Protein AF-0000000081844682 (afdb_homodimer)

Radius of gyration: 20.42 Å; Cα contacts (8 Å, |Δi|>4): 315; chains: 2; bounding box: 58×52×52 Å

Structure (mmCIF, N/CA/C/O backbone):
data_AF-0000000081844682-model_v1
#
loop_
_entity.id
_entity.type
_entity.pdbx_description
1 polymer 'Cornifelin homolog B'
#
loop_
_atom_site.group_PDB
_atom_site.id
_atom_site.type_symbol
_atom_site.label_atom_id
_atom_site.label_alt_id
_atom_site.label_comp_id
_atom_site.label_asym_id
_atom_site.label_entity_id
_atom_site.label_seq_id
_atom_site.pdbx_PDB_ins_code
_atom_site.Cartn_x
_atom_site.Cartn_y
_atom_site.Cartn_z
_atom_site.occupancy
_atom_site.B_iso_or_equiv
_atom_site.auth_seq_id
_atom_site.auth_comp_id
_atom_site.auth_asym_id
_atom_site.auth_atom_id
_atom_site.pdbx_PDB_model_num
ATOM 1 N N . VAL A 1 1 ? -10.484 9.32 28.016 1 22.69 1 VAL A N 1
ATOM 2 C CA . VAL A 1 1 ? -9.797 8.828 26.828 1 22.69 1 VAL A CA 1
ATOM 3 C C . VAL A 1 1 ? -10.172 9.68 25.609 1 22.69 1 VAL A C 1
ATOM 5 O O . VAL A 1 1 ? -11.336 9.703 25.203 1 22.69 1 VAL A O 1
ATOM 8 N N . LYS A 1 2 ? -9.57 10.797 25.375 1 28.17 2 LYS A N 1
ATOM 9 C CA . LYS A 1 2 ? -9.867 11.961 24.547 1 28.17 2 LYS A CA 1
ATOM 10 C C . LYS A 1 2 ? -10.023 11.57 23.078 1 28.17 2 LYS A C 1
ATOM 12 O O . LYS A 1 2 ? -9.242 10.773 22.562 1 28.17 2 LYS A O 1
ATOM 17 N N . ARG A 1 3 ? -11.242 11.312 22.578 1 27.89 3 ARG A N 1
ATOM 18 C CA . ARG A 1 3 ? -11.781 11 21.266 1 27.89 3 ARG A CA 1
ATOM 19 C C . ARG A 1 3 ? -11.055 11.789 20.172 1 27.89 3 ARG A C 1
ATOM 21 O O . ARG A 1 3 ? -11.102 13.016 20.156 1 27.89 3 ARG A O 1
ATOM 28 N N . VAL A 1 4 ? -9.797 11.461 19.875 1 29.88 4 VAL A N 1
ATOM 29 C CA . VAL A 1 4 ? -9.117 12.234 18.844 1 29.88 4 VAL A CA 1
ATOM 30 C C . VAL A 1 4 ? -9.984 12.297 17.578 1 29.88 4 VAL A C 1
ATOM 32 O O . VAL A 1 4 ? -10.359 11.258 17.031 1 29.88 4 VAL A O 1
ATOM 35 N N . PRO A 1 5 ? -10.984 13.203 17.359 1 30.5 5 PRO A N 1
ATOM 36 C CA . PRO A 1 5 ? -11.867 13.43 16.219 1 30.5 5 PRO A CA 1
ATOM 37 C C . PRO A 1 5 ? -11.242 13.008 14.891 1 30.5 5 PRO A C 1
ATOM 39 O O . PRO A 1 5 ? -10.023 13.117 14.719 1 30.5 5 PRO A O 1
ATOM 42 N N . SER A 1 6 ? -11.539 11.953 14.18 1 34.62 6 SER A N 1
ATOM 43 C CA . SER A 1 6 ? -11.328 11.75 12.75 1 34.62 6 SER A CA 1
ATOM 44 C C . SER A 1 6 ? -11.258 13.086 12.016 1 34.62 6 SER A C 1
ATOM 46 O O . SER A 1 6 ? -11.055 13.125 10.797 1 34.62 6 SER A O 1
ATOM 48 N N . ALA A 1 7 ? -11.789 14.203 12.5 1 33.16 7 ALA A N 1
ATOM 49 C CA . ALA A 1 7 ? -11.922 15.625 12.18 1 33.16 7 ALA A CA 1
ATOM 50 C C . ALA A 1 7 ? -10.609 16.203 11.656 1 33.16 7 ALA A C 1
ATOM 52 O O . ALA A 1 7 ? -10.609 17 10.727 1 33.16 7 ALA A O 1
ATOM 53 N N . MET A 1 8 ? -9.523 16.188 12.453 1 32.69 8 MET A N 1
ATOM 54 C CA . MET A 1 8 ? -8.383 17.094 12.312 1 32.69 8 MET A CA 1
ATOM 55 C C . MET A 1 8 ? -7.52 16.703 11.125 1 32.69 8 MET A C 1
ATOM 57 O O . MET A 1 8 ? -6.344 17.062 11.055 1 32.69 8 MET A O 1
ATOM 61 N N . MET A 1 9 ? -7.594 15.375 10.656 1 38.69 9 MET A N 1
ATOM 62 C CA . MET A 1 9 ? -6.949 15.539 9.359 1 38.69 9 MET A CA 1
ATOM 63 C C . MET A 1 9 ? -7.496 16.75 8.625 1 38.69 9 MET A C 1
ATOM 65 O O . MET A 1 9 ? -8.625 16.734 8.141 1 38.69 9 MET A O 1
ATOM 69 N N . ALA A 1 10 ? -7.664 17.891 9.219 1 38.22 10 ALA A N 1
ATOM 70 C CA . ALA A 1 10 ? -7.863 19.219 8.625 1 38.22 10 ALA A CA 1
ATOM 71 C C . ALA A 1 10 ? -7.699 19.172 7.109 1 38.22 10 ALA A C 1
ATOM 73 O O . ALA A 1 10 ? -6.773 18.531 6.598 1 38.22 10 ALA A O 1
ATOM 74 N N . GLU A 1 11 ? -8.883 19.031 6.387 1 49.22 11 GLU A N 1
ATOM 75 C CA . GLU A 1 11 ? -9.016 19.031 4.934 1 49.22 11 GLU A CA 1
ATOM 76 C C . GLU A 1 11 ? -7.895 19.828 4.266 1 49.22 11 GLU A C 1
ATOM 78 O O . GLU A 1 11 ? -8.031 21.031 4.047 1 49.22 11 GLU A O 1
ATOM 83 N N . ARG A 1 12 ? -6.715 19.672 4.848 1 54.28 12 ARG A N 1
ATOM 84 C CA . ARG A 1 12 ? -5.684 20.359 4.07 1 54.28 12 ARG A CA 1
ATOM 85 C C . ARG A 1 12 ? -5.914 20.172 2.576 1 54.28 12 ARG A C 1
ATOM 87 O O . ARG A 1 12 ? -6.305 19.094 2.131 1 54.28 12 ARG A O 1
ATOM 94 N N . PRO A 1 13 ? -6.191 21.312 2.078 1 75.31 13 PRO A N 1
ATOM 95 C CA . PRO A 1 13 ? -6.312 21.219 0.623 1 75.31 13 PRO A CA 1
ATOM 96 C C . PRO A 1 13 ? -5.301 20.266 0.005 1 75.31 13 PRO A C 1
ATOM 98 O O . PRO A 1 13 ? -4.156 20.188 0.467 1 75.31 13 PRO A O 1
ATOM 101 N N . LEU A 1 14 ? -5.875 19.328 -0.625 1 86.44 14 LEU A N 1
ATOM 102 C CA . LEU A 1 14 ? -5.02 18.391 -1.355 1 86.44 14 LEU A CA 1
ATOM 103 C C . LEU A 1 14 ? -3.998 19.141 -2.201 1 86.44 14 LEU A C 1
ATOM 105 O O . LEU A 1 14 ? -4.312 20.188 -2.773 1 86.44 14 LEU A O 1
ATOM 109 N N . THR A 1 15 ? -2.773 18.828 -2.096 1 90.81 15 THR A N 1
ATOM 110 C CA . THR A 1 15 ? -1.683 19.406 -2.875 1 90.81 15 THR A CA 1
ATOM 111 C C . THR A 1 15 ? -1.249 18.453 -3.984 1 90.81 15 THR A C 1
ATOM 113 O O . THR A 1 15 ? -1.742 17.328 -4.074 1 90.81 15 THR A O 1
ATOM 116 N N . ASP A 1 16 ? -0.481 19 -4.906 1 93.94 16 ASP A N 1
ATOM 117 C CA . ASP A 1 16 ? 0.109 18.172 -5.953 1 93.94 16 ASP A CA 1
ATOM 118 C C . ASP A 1 16 ? 1.517 17.719 -5.566 1 93.94 16 ASP A C 1
ATOM 120 O O . ASP A 1 16 ? 2.104 18.234 -4.617 1 93.94 16 ASP A O 1
ATOM 124 N N . TRP A 1 17 ? 1.941 16.672 -6.234 1 94.56 17 TRP A N 1
ATOM 125 C CA . TRP A 1 17 ? 3.352 16.312 -6.117 1 94.56 17 TRP A CA 1
ATOM 126 C C . TRP A 1 17 ? 4.242 17.516 -6.441 1 94.56 17 TRP A C 1
ATOM 128 O O . TRP A 1 17 ? 3.912 18.312 -7.312 1 94.56 17 TRP A O 1
ATOM 138 N N . ASP A 1 18 ? 5.344 17.703 -5.719 1 91.69 18 ASP A N 1
ATOM 139 C CA . ASP A 1 18 ? 6.281 18.781 -5.992 1 91.69 18 ASP A CA 1
ATOM 140 C C . ASP A 1 18 ? 6.789 18.719 -7.43 1 91.69 18 ASP A C 1
ATOM 142 O O . ASP A 1 18 ? 6.98 19.766 -8.07 1 91.69 18 ASP A O 1
ATOM 146 N N . SER A 1 19 ? 7.062 17.547 -7.918 1 92.38 19 SER A N 1
ATOM 147 C CA . SER A 1 19 ? 7.496 17.312 -9.289 1 92.38 19 SER A CA 1
ATOM 148 C C . SER A 1 19 ? 6.691 16.188 -9.945 1 92.38 19 SER A C 1
ATOM 150 O O . SER A 1 19 ? 6.164 15.312 -9.258 1 92.38 19 SER A O 1
ATOM 152 N N . GLY A 1 20 ? 6.629 16.281 -11.25 1 91.81 20 GLY A N 1
ATOM 153 C CA . GLY A 1 20 ? 5.914 15.242 -11.969 1 91.81 20 GLY A CA 1
ATOM 154 C C . GLY A 1 20 ? 6.66 13.93 -12.023 1 91.81 20 GLY A C 1
ATOM 155 O O . GLY A 1 20 ? 7.82 13.852 -11.617 1 91.81 20 GLY A O 1
ATOM 156 N N . LEU A 1 21 ? 5.973 12.883 -12.461 1 90.31 21 LEU A N 1
ATOM 157 C CA . LEU A 1 21 ? 6.543 11.547 -12.562 1 90.31 21 LEU A CA 1
ATOM 158 C C . LEU A 1 21 ? 7.715 11.531 -13.539 1 90.31 21 LEU A C 1
ATOM 160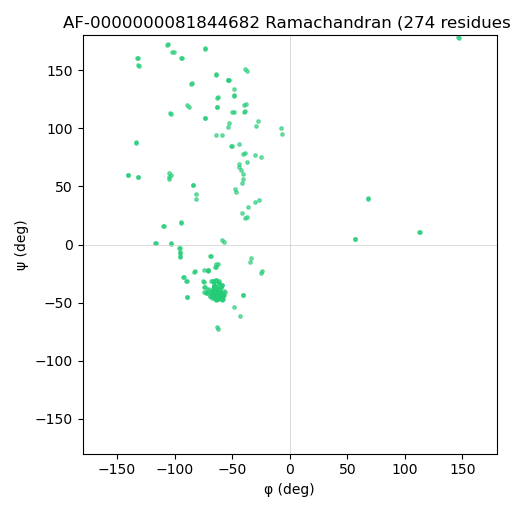 O O . LEU A 1 21 ? 8.703 10.828 -13.312 1 90.31 21 LEU A O 1
ATOM 164 N N . PHE A 1 22 ? 7.59 12.406 -14.594 1 89.94 22 PHE A N 1
ATOM 165 C CA . PHE A 1 22 ? 8.602 12.367 -15.641 1 89.94 22 PHE A CA 1
ATOM 166 C C . PHE A 1 22 ? 9.477 13.609 -15.602 1 89.94 22 PHE A C 1
ATOM 168 O O . PHE A 1 22 ? 10.117 13.961 -16.594 1 89.94 22 PHE A O 1
ATOM 175 N N . ASP A 1 23 ? 9.438 14.312 -14.547 1 89.31 23 ASP A N 1
ATOM 176 C CA . ASP A 1 23 ? 10.266 15.508 -14.391 1 89.31 23 ASP A CA 1
ATOM 177 C C . ASP A 1 23 ? 11.664 15.148 -13.906 1 89.31 23 ASP A C 1
ATOM 179 O O . ASP A 1 23 ? 12.141 15.703 -12.906 1 89.31 23 ASP A O 1
ATOM 183 N N . CYS A 1 24 ? 12.352 14.219 -14.531 1 77.69 24 CYS A N 1
ATOM 184 C CA . CYS A 1 24 ? 13.68 13.75 -14.141 1 77.69 24 CYS A CA 1
ATOM 185 C C . CYS A 1 24 ? 14.703 14.875 -14.227 1 77.69 24 CYS A C 1
ATOM 187 O O . CYS A 1 24 ? 15.742 14.828 -13.57 1 77.69 24 CYS A O 1
ATOM 189 N N . PHE A 1 25 ? 14.383 15.883 -14.898 1 80.31 25 PHE A N 1
ATOM 190 C CA . PHE A 1 25 ? 15.352 16.953 -15.117 1 80.31 25 PHE A CA 1
ATOM 191 C C . PHE A 1 25 ? 15.18 18.062 -14.078 1 80.31 25 PHE A C 1
ATOM 193 O O . PHE A 1 25 ? 15.984 18.984 -14.016 1 80.31 25 PHE A O 1
ATOM 200 N N . GLU A 1 26 ? 14.156 18.047 -13.336 1 84.31 26 GLU A N 1
ATOM 201 C CA . GLU A 1 26 ? 13.984 19.031 -12.281 1 84.31 26 GLU A CA 1
ATOM 202 C C . GLU A 1 26 ? 15.039 18.859 -11.188 1 84.31 26 GLU A C 1
ATOM 204 O O . GLU A 1 26 ? 15.523 19.844 -10.625 1 84.31 26 GLU A O 1
ATOM 209 N N . ASP A 1 27 ? 15.414 17.594 -10.859 1 87.38 27 ASP A N 1
ATOM 210 C CA . ASP A 1 27 ? 16.5 17.266 -9.93 1 87.38 27 ASP A CA 1
ATOM 211 C C . ASP A 1 27 ? 17.406 16.188 -10.508 1 87.38 27 ASP A C 1
ATOM 213 O O . ASP A 1 27 ? 17.234 15 -10.188 1 87.38 27 ASP A O 1
ATOM 217 N N . PRO A 1 28 ? 18.375 16.594 -11.234 1 90.31 28 PRO A N 1
ATOM 218 C CA . PRO A 1 28 ? 19.234 15.609 -11.883 1 90.31 28 PRO A CA 1
ATOM 219 C C . PRO A 1 28 ? 20.016 14.75 -10.883 1 90.31 28 PRO A C 1
ATOM 221 O O . PRO A 1 28 ? 20.359 13.609 -11.188 1 90.31 28 PRO A O 1
ATOM 224 N N . GLY A 1 29 ? 20.328 15.328 -9.727 1 91.31 29 GLY A N 1
ATOM 225 C CA . GLY A 1 29 ? 21.031 14.562 -8.703 1 91.31 29 GLY A CA 1
ATOM 226 C C . GLY A 1 29 ? 20.281 13.312 -8.281 1 91.31 29 GLY A C 1
ATOM 227 O O . GLY A 1 29 ? 20.859 12.242 -8.164 1 91.31 29 GLY A O 1
ATOM 228 N N . THR A 1 30 ? 18.938 13.453 -8.094 1 91.12 30 THR A N 1
ATOM 229 C CA . THR A 1 30 ? 18.109 12.32 -7.688 1 91.12 30 THR A CA 1
ATOM 230 C C . THR A 1 30 ? 18.031 11.281 -8.797 1 91.12 30 THR A C 1
ATOM 232 O O . THR A 1 30 ? 18.078 10.078 -8.531 1 91.12 30 THR A O 1
ATOM 235 N N . CYS A 1 31 ? 17.891 11.734 -10.086 1 89.31 31 CYS A N 1
ATOM 236 C CA . CYS A 1 31 ? 17.797 10.805 -11.211 1 89.31 31 CYS A CA 1
ATOM 237 C C . CYS A 1 31 ? 19.109 10.055 -11.414 1 89.31 31 CYS A C 1
ATOM 239 O O . CYS A 1 31 ? 19.094 8.867 -11.75 1 89.31 31 CYS A O 1
ATOM 241 N N . CYS A 1 32 ? 20.281 10.781 -11.242 1 90.94 32 CYS A N 1
ATOM 242 C CA . CYS A 1 32 ? 21.578 10.125 -11.312 1 90.94 32 CYS A CA 1
ATOM 243 C C . CYS A 1 32 ? 21.734 9.102 -10.188 1 90.94 32 CYS A C 1
ATOM 245 O O . CYS A 1 32 ? 22.234 8 -10.422 1 90.94 32 CYS A O 1
ATOM 247 N N . TYR A 1 33 ? 21.297 9.57 -8.969 1 91.56 33 TYR A N 1
ATOM 248 C CA . TYR A 1 33 ? 21.328 8.648 -7.836 1 91.56 33 TYR A CA 1
ATOM 249 C C . TYR A 1 33 ? 20.469 7.414 -8.117 1 91.56 33 TYR A C 1
ATOM 251 O O . TYR A 1 33 ? 20.922 6.289 -7.887 1 91.56 33 TYR A O 1
ATOM 259 N N . GLY A 1 34 ? 19.297 7.598 -8.609 1 90.75 34 GLY A N 1
ATOM 260 C CA . GLY A 1 34 ? 18.406 6.496 -8.922 1 90.75 34 GLY A CA 1
ATOM 261 C C . GLY A 1 34 ? 18.906 5.609 -10.039 1 90.75 34 GLY A C 1
ATOM 262 O O . GLY A 1 34 ? 18.719 4.395 -10.016 1 90.75 34 GLY A O 1
ATOM 263 N N . PHE A 1 35 ? 19.562 6.18 -11.008 1 90.94 35 PHE A N 1
ATOM 264 C CA . PHE A 1 35 ? 20.047 5.414 -12.148 1 90.94 35 PHE A CA 1
ATOM 265 C C . PHE A 1 35 ? 21.234 4.551 -11.766 1 90.94 35 PHE A C 1
ATOM 267 O O . PHE A 1 35 ? 21.312 3.383 -12.148 1 90.94 35 PHE A O 1
ATOM 274 N N . TRP A 1 36 ? 22.172 5.004 -10.984 1 91.94 36 TRP A N 1
ATOM 275 C CA . TRP A 1 36 ? 23.422 4.305 -10.641 1 91.94 36 TRP A CA 1
ATOM 276 C C . TRP A 1 36 ? 23.234 3.447 -9.391 1 91.94 36 TRP A C 1
ATOM 278 O O . TRP A 1 36 ? 23.922 2.443 -9.211 1 91.94 36 TRP A O 1
ATOM 288 N N . CYS A 1 37 ? 22.375 3.861 -8.484 1 93.81 37 CYS A N 1
ATOM 289 C CA . CYS A 1 37 ? 22.172 3.197 -7.199 1 93.81 37 CYS A CA 1
ATOM 290 C C . CYS A 1 37 ? 20.703 2.984 -6.914 1 93.81 37 CYS A C 1
ATOM 292 O O . CYS A 1 37 ? 20.219 3.295 -5.82 1 93.81 37 CYS A O 1
ATOM 294 N N . TYR A 1 38 ? 20.031 2.271 -7.828 1 92.81 38 TYR A N 1
ATOM 295 C CA . TYR A 1 38 ? 18.578 2.133 -7.781 1 92.81 38 TYR A CA 1
ATOM 296 C C . TYR A 1 38 ? 18.141 1.43 -6.5 1 92.81 38 TYR A C 1
ATOM 298 O O . TYR A 1 38 ? 17.266 1.922 -5.781 1 92.81 38 TYR A O 1
ATOM 306 N N . PRO A 1 39 ? 18.828 0.281 -6.094 1 93.31 39 PRO A N 1
ATOM 307 C CA . PRO A 1 39 ? 18.391 -0.384 -4.867 1 93.31 39 PRO A CA 1
ATOM 308 C C . PRO A 1 39 ? 18.609 0.463 -3.617 1 93.31 39 PRO A C 1
ATOM 310 O O . PRO A 1 39 ? 17.828 0.406 -2.674 1 93.31 39 PRO A O 1
ATOM 313 N N . PHE A 1 40 ? 19.594 1.264 -3.562 1 95.25 40 PHE A N 1
ATOM 314 C CA . PHE A 1 40 ? 19.859 2.133 -2.422 1 95.25 40 PHE A CA 1
ATOM 315 C C . PHE A 1 40 ? 18.875 3.297 -2.385 1 95.25 40 PHE A C 1
ATOM 317 O O . PHE A 1 40 ? 18.484 3.746 -1.309 1 95.25 40 PHE A O 1
ATOM 324 N N . LEU A 1 41 ? 18.516 3.791 -3.564 1 95.5 41 LEU A N 1
ATOM 325 C CA . LEU A 1 41 ? 17.516 4.848 -3.623 1 95.5 41 LEU A CA 1
ATOM 326 C C . LEU A 1 41 ? 16.219 4.402 -2.965 1 95.5 41 LEU A C 1
ATOM 328 O O . LEU A 1 41 ? 15.625 5.145 -2.174 1 95.5 41 LEU A O 1
ATOM 332 N N . GLN A 1 42 ? 15.812 3.201 -3.246 1 96.19 42 GLN A N 1
ATOM 333 C CA . GLN A 1 42 ? 14.57 2.68 -2.682 1 96.19 42 GLN A CA 1
ATOM 334 C C . GLN A 1 42 ? 14.648 2.596 -1.161 1 96.19 42 GLN A C 1
ATOM 336 O O . GLN A 1 42 ? 13.695 2.943 -0.464 1 96.19 42 GLN A O 1
ATOM 341 N N . CYS A 1 43 ? 15.773 2.158 -0.673 1 96.38 43 CYS A N 1
ATOM 342 C CA . CYS A 1 43 ? 15.961 2.021 0.768 1 96.38 43 CYS A CA 1
ATOM 343 C C . CYS A 1 43 ? 16 3.389 1.442 1 96.38 43 CYS A C 1
ATOM 345 O O . CYS A 1 43 ? 15.469 3.561 2.539 1 96.38 43 CYS A O 1
ATOM 347 N N . THR A 1 44 ? 16.672 4.293 0.799 1 96 44 THR A N 1
ATOM 348 C CA . THR A 1 44 ? 16.766 5.645 1.343 1 96 44 THR A CA 1
ATOM 349 C C . THR A 1 44 ? 15.383 6.293 1.404 1 96 44 THR A C 1
ATOM 351 O O . THR A 1 44 ? 15.031 6.922 2.404 1 96 44 THR A O 1
ATOM 354 N N . VAL A 1 45 ? 14.562 6.172 0.385 1 97 45 VAL A N 1
ATOM 355 C CA . VAL A 1 45 ? 13.234 6.773 0.333 1 97 45 VAL A CA 1
ATOM 356 C C . VAL A 1 45 ? 12.359 6.18 1.434 1 97 45 VAL A C 1
ATOM 358 O O . VAL A 1 45 ? 11.695 6.914 2.17 1 97 45 VAL A O 1
ATOM 361 N N . THR A 1 46 ? 12.383 4.875 1.558 1 96.94 46 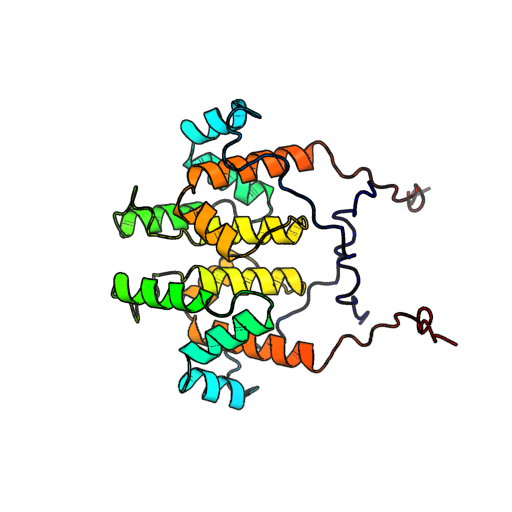THR A N 1
ATOM 362 C CA . THR A 1 46 ? 11.547 4.199 2.547 1 96.94 46 THR A CA 1
ATOM 363 C C . THR A 1 46 ? 11.992 4.559 3.963 1 96.94 46 THR A C 1
ATOM 365 O O . THR A 1 46 ? 11.156 4.762 4.848 1 96.94 46 THR A O 1
ATOM 368 N N . GLY A 1 47 ? 13.297 4.621 4.172 1 96.38 47 GLY A N 1
ATOM 369 C CA . GLY A 1 47 ? 13.828 5.016 5.469 1 96.38 47 GLY A CA 1
ATOM 370 C C . GLY A 1 47 ? 13.492 6.449 5.836 1 96.38 47 GLY A C 1
ATOM 371 O O . GLY A 1 47 ? 13.086 6.727 6.965 1 96.38 47 GLY A O 1
ATOM 372 N N . ARG A 1 48 ? 13.641 7.355 4.902 1 95.06 48 ARG A N 1
ATOM 373 C CA . ARG A 1 48 ? 13.336 8.766 5.141 1 95.06 48 ARG A CA 1
ATOM 374 C C . ARG A 1 48 ? 11.844 8.969 5.363 1 95.06 48 ARG A C 1
ATOM 376 O O . ARG A 1 48 ? 11.438 9.898 6.066 1 95.06 48 ARG A O 1
ATOM 383 N N . PHE A 1 49 ? 11.016 8.172 4.754 1 94.5 49 PHE A N 1
ATOM 384 C CA . PHE A 1 49 ? 9.578 8.258 4.945 1 94.5 49 PHE A CA 1
ATOM 385 C C . PHE A 1 49 ? 9.188 7.777 6.34 1 94.5 49 PHE A C 1
ATOM 387 O O . PHE A 1 49 ? 8.117 8.125 6.848 1 94.5 49 PHE A O 1
ATOM 394 N N . GLY A 1 50 ? 10.023 6.977 6.965 1 92.94 50 GLY A N 1
ATOM 395 C CA . GLY A 1 50 ? 9.758 6.559 8.328 1 92.94 50 GLY A CA 1
ATOM 396 C C . GLY A 1 50 ? 9.445 5.078 8.453 1 92.94 50 GLY A C 1
ATOM 397 O O . GLY A 1 50 ? 8.992 4.617 9.5 1 92.94 50 GLY A O 1
ATOM 398 N N . GLU A 1 51 ? 9.656 4.332 7.395 1 93.94 51 GLU A N 1
ATOM 399 C CA . GLU A 1 51 ? 9.461 2.885 7.418 1 93.94 51 GLU A CA 1
ATOM 400 C C . GLU A 1 51 ? 10.797 2.146 7.43 1 93.94 51 GLU A C 1
ATOM 402 O O . GLU A 1 51 ? 11.852 2.771 7.367 1 93.94 51 GLU A O 1
ATOM 407 N N . ASN A 1 52 ? 10.695 0.834 7.605 1 94.56 52 ASN A N 1
ATOM 408 C CA . ASN A 1 52 ? 11.922 0.042 7.594 1 94.56 52 ASN A CA 1
ATOM 409 C C . ASN A 1 52 ? 12.625 0.121 6.238 1 94.56 52 ASN A C 1
ATOM 411 O O . ASN A 1 52 ? 12.016 -0.141 5.203 1 94.56 52 ASN A O 1
ATOM 415 N N . SER A 1 53 ? 13.883 0.482 6.262 1 94.62 53 SER A N 1
ATOM 416 C CA . SER A 1 53 ? 14.648 0.699 5.039 1 94.62 53 SER A CA 1
ATOM 417 C C . SER A 1 53 ? 14.883 -0.611 4.293 1 94.62 53 SER A C 1
ATOM 419 O O . SER A 1 53 ? 15.242 -0.605 3.115 1 94.62 53 SER A O 1
ATOM 421 N N . CYS A 1 54 ? 14.641 -1.759 4.742 1 93.62 54 CYS A N 1
ATOM 422 C CA . CYS A 1 54 ? 14.938 -3.043 4.121 1 93.62 54 CYS A CA 1
ATOM 423 C C . CYS A 1 54 ? 13.727 -3.584 3.377 1 93.62 54 CYS A C 1
ATOM 425 O O . CYS A 1 54 ? 13.82 -4.594 2.674 1 93.62 54 CYS A O 1
ATOM 427 N N . LEU A 1 55 ? 12.617 -2.887 3.438 1 94.06 55 LEU A N 1
ATOM 428 C CA . LEU A 1 55 ? 11.375 -3.395 2.875 1 94.06 55 LEU A CA 1
ATOM 429 C C . LEU A 1 55 ? 11.469 -3.508 1.357 1 94.06 55 LEU A C 1
ATOM 431 O O . LEU A 1 55 ? 10.984 -4.477 0.771 1 94.06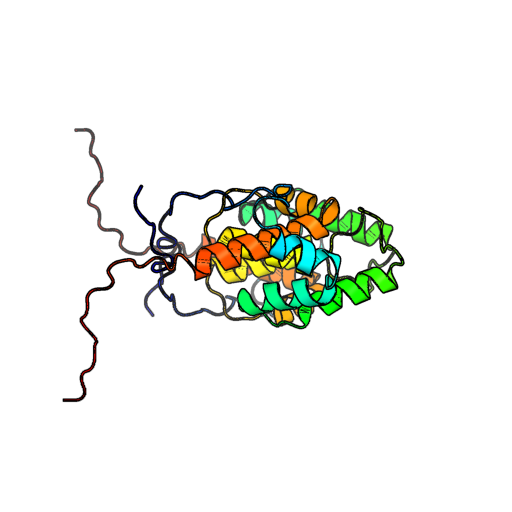 55 LEU A O 1
ATOM 435 N N . PRO A 1 56 ? 12.133 -2.523 0.671 1 93.88 56 PRO A N 1
ATOM 436 C CA . PRO A 1 56 ? 12.188 -2.617 -0.789 1 93.88 56 PRO A CA 1
ATOM 437 C C . PRO A 1 56 ? 12.977 -3.836 -1.271 1 93.88 56 PRO A C 1
ATOM 439 O O . PRO A 1 56 ? 12.859 -4.23 -2.434 1 93.88 56 PRO A O 1
ATOM 442 N N . LEU A 1 57 ? 13.805 -4.402 -0.423 1 90.5 57 LEU A N 1
ATOM 443 C CA . LEU A 1 57 ? 14.508 -5.633 -0.78 1 90.5 57 LEU A CA 1
ATOM 444 C C . LEU A 1 57 ? 13.523 -6.766 -1.047 1 90.5 57 LEU A C 1
ATOM 446 O O . LEU A 1 57 ? 13.781 -7.637 -1.878 1 90.5 57 LEU A O 1
ATOM 450 N N . CYS A 1 58 ? 12.414 -6.727 -0.356 1 87.81 58 CYS A N 1
ATOM 451 C CA . CYS A 1 58 ? 11.367 -7.711 -0.6 1 87.81 58 CYS A CA 1
ATOM 452 C C . CYS A 1 58 ? 10.859 -7.629 -2.037 1 87.81 58 CYS A C 1
ATOM 454 O O . CYS A 1 58 ? 10.602 -8.656 -2.668 1 87.81 58 CYS A O 1
ATOM 456 N N . ASP A 1 59 ? 10.703 -6.387 -2.521 1 89.75 59 ASP A N 1
ATOM 457 C CA . ASP A 1 59 ? 10.289 -6.211 -3.91 1 89.75 59 ASP A CA 1
ATOM 458 C C . ASP A 1 59 ? 11.328 -6.785 -4.871 1 89.75 59 ASP A C 1
ATOM 460 O O . ASP A 1 59 ? 10.977 -7.344 -5.91 1 89.75 59 ASP A O 1
ATOM 464 N N . MET A 1 60 ? 12.609 -6.598 -4.52 1 87.94 60 MET A N 1
ATOM 465 C CA . MET A 1 60 ? 13.68 -7.125 -5.359 1 87.94 60 MET A CA 1
ATOM 466 C C . MET A 1 60 ? 13.633 -8.648 -5.402 1 87.94 60 MET A C 1
ATOM 468 O O . MET A 1 60 ? 13.773 -9.25 -6.473 1 87.94 60 MET A O 1
ATOM 472 N N . CYS A 1 61 ? 13.453 -9.281 -4.258 1 84.25 61 CYS A N 1
ATOM 473 C CA . CYS A 1 61 ? 13.336 -10.734 -4.176 1 84.25 61 CYS A CA 1
ATOM 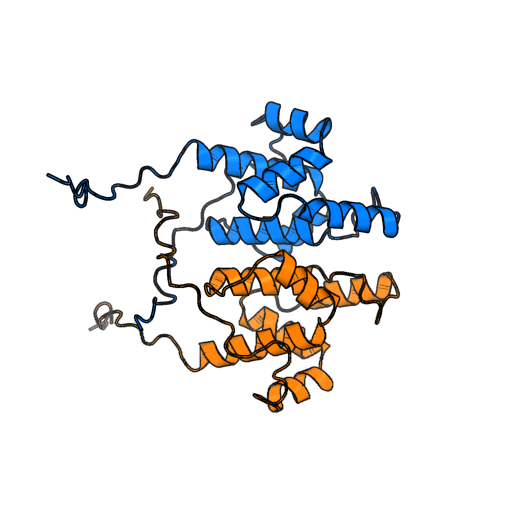474 C C . CYS A 1 61 ? 12.133 -11.227 -4.977 1 84.25 61 CYS A C 1
ATOM 476 O O . CYS A 1 61 ? 12.211 -12.258 -5.648 1 84.25 61 CYS A O 1
ATOM 478 N N . TYR A 1 62 ? 11.117 -10.453 -4.844 1 81 62 TYR A N 1
ATOM 479 C CA . TYR A 1 62 ? 9.891 -10.766 -5.574 1 81 62 TYR A CA 1
ATOM 480 C C . TYR A 1 62 ? 10.125 -10.727 -7.078 1 81 62 TYR A C 1
ATOM 482 O O . TYR A 1 62 ? 9.711 -11.633 -7.805 1 81 62 TYR A O 1
ATOM 490 N N . ARG A 1 63 ? 10.75 -9.719 -7.531 1 79.62 63 ARG A N 1
ATOM 491 C CA . ARG A 1 63 ? 11.039 -9.57 -8.953 1 79.62 63 ARG A CA 1
ATOM 492 C C . ARG A 1 63 ? 11.969 -10.68 -9.445 1 79.62 63 ARG A C 1
ATOM 494 O O . ARG A 1 63 ? 11.789 -11.195 -10.547 1 79.62 63 ARG A O 1
ATOM 501 N N . LEU A 1 64 ? 12.922 -10.992 -8.656 1 78.44 64 LEU A N 1
ATOM 502 C CA . LEU A 1 64 ? 13.867 -12.047 -9.008 1 78.44 64 LEU A CA 1
ATOM 503 C C . LEU A 1 64 ? 13.156 -13.398 -9.094 1 78.44 64 LEU A C 1
ATOM 505 O O . LEU A 1 64 ? 13.438 -14.195 -9.992 1 78.44 64 LEU A O 1
ATOM 509 N N . TYR A 1 65 ? 12.398 -13.617 -8.188 1 76.5 65 TYR A N 1
ATOM 510 C CA . TYR A 1 65 ? 11.68 -14.883 -8.125 1 76.5 65 TYR A CA 1
ATOM 511 C C . TYR A 1 65 ? 10.742 -15.039 -9.312 1 76.5 65 TYR A C 1
ATOM 513 O O . TYR A 1 65 ? 10.641 -16.125 -9.898 1 76.5 65 TYR A O 1
ATOM 521 N N . PHE A 1 66 ? 10.086 -14.039 -9.641 1 75.06 66 PHE A N 1
ATOM 522 C CA . PHE A 1 66 ? 9.094 -14.156 -10.703 1 75.06 66 PHE A CA 1
ATOM 523 C C . PHE A 1 66 ? 9.688 -13.75 -12.047 1 75.06 66 PHE A C 1
ATOM 525 O O . PHE A 1 66 ? 9.016 -13.812 -13.078 1 75.06 66 PHE A O 1
ATOM 532 N N . GLY A 1 67 ? 10.992 -13.766 -12.047 1 63.91 67 GLY A N 1
ATOM 533 C CA . GLY A 1 67 ? 11.773 -13.641 -13.266 1 63.91 67 GLY A CA 1
ATOM 534 C C . GLY A 1 67 ? 11.469 -12.375 -14.047 1 63.91 67 GLY A C 1
ATOM 535 O O . GLY A 1 67 ? 11.734 -12.297 -15.25 1 63.91 67 GLY A O 1
ATOM 536 N N . SER A 1 68 ? 10.539 -11.352 -13.5 1 58.25 68 SER A N 1
ATOM 537 C CA . SER A 1 68 ? 10.109 -10.297 -14.414 1 58.25 68 SER A CA 1
ATOM 538 C C . SER A 1 68 ? 10.844 -8.984 -14.141 1 58.25 68 SER A C 1
ATOM 540 O O . SER A 1 68 ? 10.383 -8.164 -13.344 1 58.25 68 SER A O 1
ATOM 542 N N . CYS A 1 69 ? 12.156 -9 -14.25 1 54.78 69 CYS A N 1
ATOM 543 C CA . CYS A 1 69 ? 12.938 -7.77 -14.102 1 54.78 69 CYS A CA 1
ATOM 544 C C . CYS A 1 69 ? 12.234 -6.602 -14.789 1 54.78 69 CYS A C 1
ATOM 546 O O . CYS A 1 69 ? 12.25 -5.48 -14.273 1 54.78 69 CYS A O 1
ATOM 548 N N . TRP A 1 70 ? 11.711 -6.961 -16.078 1 54.09 70 TRP A N 1
ATOM 549 C CA . TRP A 1 70 ? 11.32 -5.867 -16.969 1 54.09 70 TRP A CA 1
ATOM 550 C C . TRP A 1 70 ? 9.828 -5.914 -17.266 1 54.09 70 TRP A C 1
ATOM 552 O O . TRP A 1 70 ? 9.352 -5.234 -18.172 1 54.09 70 TRP A O 1
ATOM 562 N N . VAL A 1 71 ? 9.172 -6.887 -16.656 1 55.59 71 VAL A N 1
ATOM 563 C CA . VAL A 1 71 ? 7.789 -6.938 -17.109 1 55.59 71 VAL A CA 1
ATOM 564 C C . VAL A 1 71 ? 6.926 -6.035 -16.234 1 55.59 71 VAL A C 1
ATOM 566 O O . VAL A 1 71 ? 6.93 -6.16 -15 1 55.59 71 VAL A O 1
ATOM 569 N N . PRO A 1 72 ? 6.344 -5.086 -16.953 1 58.09 72 PRO A N 1
ATOM 570 C CA . PRO A 1 72 ? 5.48 -4.078 -16.328 1 58.09 72 PRO A CA 1
ATOM 571 C C . PRO A 1 72 ? 4.289 -4.691 -15.602 1 58.09 72 PRO A C 1
ATOM 573 O O . PRO A 1 72 ? 3.549 -3.98 -14.914 1 58.09 72 PRO A O 1
ATOM 576 N N . VAL A 1 73 ? 4.207 -6.035 -15.547 1 61.91 73 VAL A N 1
ATOM 577 C CA . VAL A 1 73 ? 2.908 -6.551 -15.125 1 61.91 73 VAL A CA 1
ATOM 578 C C . VAL A 1 73 ? 2.93 -6.836 -13.625 1 61.91 73 VAL A C 1
ATOM 580 O O . VAL A 1 73 ? 1.875 -6.949 -12.992 1 61.91 73 VAL A O 1
ATOM 583 N N . ILE A 1 74 ? 4.129 -6.703 -13.086 1 76.12 74 ILE A N 1
ATOM 584 C CA . ILE A 1 74 ? 4.121 -7.059 -11.672 1 76.12 74 ILE A CA 1
ATOM 585 C C . ILE A 1 74 ? 4.137 -5.789 -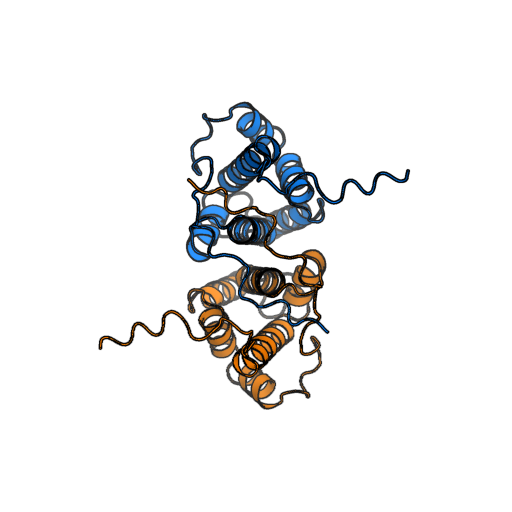10.82 1 76.12 74 ILE A C 1
ATOM 587 O O . ILE A 1 74 ? 5.02 -4.941 -10.977 1 76.12 74 ILE A O 1
ATOM 591 N N . VAL A 1 75 ? 3.053 -5.602 -10.164 1 83.75 75 VAL A N 1
ATOM 592 C CA . VAL A 1 75 ? 2.982 -4.469 -9.242 1 83.75 75 VAL A CA 1
ATOM 593 C C . VAL A 1 75 ? 3.82 -4.758 -8 1 83.75 75 VAL A C 1
ATOM 595 O O . VAL A 1 75 ? 3.514 -5.676 -7.234 1 83.75 75 VAL A O 1
ATOM 598 N N . PRO A 1 76 ? 4.953 -4.035 -7.891 1 90.88 76 PRO A N 1
ATOM 599 C CA . PRO A 1 76 ? 5.727 -4.207 -6.656 1 90.88 76 PRO A CA 1
ATOM 600 C C . PRO A 1 76 ? 4.965 -3.75 -5.414 1 90.88 76 PRO A C 1
ATOM 602 O O . PRO A 1 76 ? 4.691 -2.557 -5.258 1 90.88 76 PRO A O 1
ATOM 605 N N . PRO A 1 77 ? 4.699 -4.633 -4.477 1 92.31 77 PRO A N 1
ATOM 606 C CA . PRO A 1 77 ? 3.809 -4.285 -3.365 1 92.31 77 PRO A CA 1
ATOM 607 C C . PRO A 1 77 ? 4.383 -3.186 -2.473 1 92.31 77 PRO A C 1
ATOM 609 O O . PRO A 1 77 ? 3.646 -2.309 -2.016 1 92.31 77 PRO A O 1
ATOM 612 N N . VAL A 1 78 ? 5.66 -3.223 -2.16 1 94.44 78 VAL A N 1
ATOM 613 C CA . VAL A 1 78 ? 6.234 -2.242 -1.247 1 94.44 78 VAL A CA 1
ATOM 614 C C . VAL A 1 78 ? 6.27 -0.869 -1.917 1 94.44 78 VAL A C 1
ATOM 616 O O . VAL A 1 78 ? 5.902 0.136 -1.304 1 94.44 78 VAL A O 1
ATOM 619 N N . ALA A 1 79 ? 6.688 -0.812 -3.18 1 95.44 79 ALA A N 1
ATOM 620 C CA . ALA A 1 79 ? 6.719 0.452 -3.91 1 95.44 79 ALA A CA 1
ATOM 621 C C . ALA A 1 79 ? 5.332 1.08 -3.984 1 95.44 79 ALA A C 1
ATOM 623 O O . ALA A 1 79 ? 5.172 2.281 -3.756 1 95.44 79 ALA A O 1
ATOM 624 N N . LEU A 1 80 ? 4.336 0.295 -4.234 1 95.56 80 LEU A N 1
ATOM 625 C CA . LEU A 1 80 ? 2.963 0.777 -4.312 1 95.56 80 LEU A CA 1
ATOM 626 C C . LEU A 1 80 ? 2.488 1.296 -2.961 1 95.56 80 LEU A C 1
ATOM 628 O O . LEU A 1 80 ? 1.884 2.367 -2.877 1 95.56 80 LEU A O 1
ATOM 632 N N . THR A 1 81 ? 2.799 0.556 -1.931 1 97.06 81 THR A N 1
ATOM 633 C CA . THR A 1 81 ? 2.32 0.91 -0.599 1 97.06 81 THR A CA 1
ATOM 634 C C . THR A 1 81 ? 2.977 2.199 -0.113 1 97.06 81 THR A C 1
ATOM 636 O O . THR A 1 81 ? 2.301 3.086 0.411 1 97.06 81 THR A O 1
ATOM 639 N N . VAL A 1 82 ? 4.254 2.283 -0.289 1 97.25 82 VAL A N 1
ATOM 640 C CA . VAL A 1 82 ? 4.965 3.475 0.166 1 97.25 82 VAL A CA 1
ATOM 641 C C . VAL A 1 82 ? 4.453 4.699 -0.589 1 97.25 82 VAL A C 1
ATOM 643 O O . VAL A 1 82 ? 4.254 5.762 0.003 1 97.25 82 VAL A O 1
ATOM 646 N N . ARG A 1 83 ? 4.184 4.566 -1.85 1 97.31 83 ARG A N 1
ATOM 647 C CA . ARG A 1 83 ? 3.666 5.672 -2.648 1 97.31 83 ARG A CA 1
ATOM 648 C C . ARG A 1 83 ? 2.279 6.094 -2.17 1 97.31 83 ARG A C 1
ATOM 650 O O . ARG A 1 83 ? 1.996 7.285 -2.043 1 97.31 83 ARG A O 1
ATOM 657 N N . SER A 1 84 ? 1.453 5.188 -1.946 1 97.12 84 SER A N 1
ATOM 658 C CA . SER A 1 84 ? 0.099 5.492 -1.496 1 97.12 84 SER A CA 1
ATOM 659 C C . SER A 1 84 ? 0.105 6.105 -0.1 1 97.12 84 SER A C 1
ATOM 661 O O . SER A 1 84 ? -0.68 7.012 0.189 1 97.12 84 SER A O 1
ATOM 663 N N . LEU A 1 85 ? 0.958 5.551 0.77 1 95.62 85 LEU A N 1
ATOM 664 C CA . LEU A 1 85 ? 1.077 6.105 2.113 1 95.62 85 LEU A CA 1
ATOM 665 C C . LEU A 1 85 ? 1.565 7.551 2.061 1 95.62 85 LEU A C 1
ATOM 667 O O . LEU A 1 85 ? 1.062 8.406 2.791 1 95.62 85 LEU A O 1
ATOM 671 N N . MET A 1 86 ? 2.547 7.797 1.26 1 94.81 86 MET A N 1
ATOM 672 C CA . MET A 1 86 ? 3.086 9.148 1.104 1 94.81 86 MET A CA 1
ATOM 673 C C . MET A 1 86 ? 2.016 10.109 0.601 1 94.81 86 MET A C 1
ATOM 675 O O . MET A 1 86 ? 1.911 11.234 1.083 1 94.81 86 MET A O 1
ATOM 679 N N . ARG A 1 87 ? 1.246 9.68 -0.35 1 93 87 ARG A N 1
ATOM 680 C CA . ARG A 1 87 ? 0.155 10.484 -0.886 1 93 87 ARG A CA 1
ATOM 681 C C . ARG A 1 87 ? -0.854 10.836 0.202 1 93 87 ARG A C 1
ATOM 683 O O . ARG A 1 87 ? -1.292 11.977 0.306 1 93 87 ARG A O 1
ATOM 690 N N . LYS A 1 88 ? -1.161 9.875 0.986 1 90.31 88 LYS A N 1
ATOM 691 C CA . LYS A 1 88 ? -2.137 10.094 2.051 1 90.31 88 LYS A CA 1
ATOM 692 C C . LYS A 1 88 ? -1.549 10.945 3.172 1 90.31 88 LYS A C 1
ATOM 694 O O . LYS A 1 88 ? -2.217 11.836 3.697 1 90.31 88 LYS A O 1
ATOM 699 N N . GLU A 1 89 ? -0.293 10.656 3.523 1 89.31 89 GLU A N 1
ATOM 700 C CA . GLU A 1 89 ? 0.36 11.367 4.621 1 89.31 89 GLU A CA 1
ATOM 701 C C . GLU A 1 89 ? 0.509 12.852 4.305 1 89.31 89 GLU A C 1
ATOM 703 O O . GLU A 1 89 ? 0.301 13.703 5.176 1 89.31 89 GLU A O 1
ATOM 708 N N . TYR A 1 90 ? 0.765 13.172 3.121 1 89.12 90 TYR A N 1
ATOM 709 C CA . TYR A 1 90 ? 1.07 14.555 2.771 1 89.12 90 TYR A CA 1
ATOM 710 C C . TYR A 1 90 ? -0.122 15.227 2.094 1 89.12 90 TYR A C 1
ATOM 712 O O . TYR A 1 90 ? -0.049 16.391 1.705 1 89.12 90 TYR A O 1
ATOM 720 N N . GLY A 1 91 ? -1.206 14.453 1.963 1 90 91 GLY A N 1
ATOM 721 C CA . GLY A 1 91 ? -2.402 15.023 1.361 1 90 91 GLY A CA 1
ATOM 722 C C . GLY A 1 91 ? -2.238 15.336 -0.114 1 90 91 GLY A C 1
ATOM 723 O O . GLY A 1 91 ? -2.643 16.406 -0.578 1 90 91 GLY A O 1
ATOM 724 N N . ILE A 1 92 ? -1.596 14.508 -0.818 1 91.81 92 ILE A N 1
ATOM 725 C CA . ILE A 1 92 ? -1.382 14.672 -2.252 1 91.81 92 ILE A CA 1
ATOM 726 C C . ILE A 1 92 ? -2.578 14.109 -3.018 1 91.81 92 ILE A C 1
ATOM 728 O O . ILE A 1 92 ? -3.1 13.047 -2.676 1 91.81 92 ILE A O 1
ATOM 732 N N . LYS A 1 93 ? -2.922 14.914 -4.035 1 93.5 93 LYS A N 1
ATOM 733 C CA . LYS A 1 93 ? -4.047 14.484 -4.859 1 93.5 93 LYS A CA 1
ATOM 734 C C . LYS A 1 93 ? -3.729 13.18 -5.586 1 93.5 93 LYS A C 1
ATOM 736 O O . LYS A 1 93 ? -2.582 12.938 -5.969 1 93.5 93 LYS A O 1
ATOM 741 N N . GLY A 1 94 ? -4.785 12.414 -5.742 1 91.75 94 GLY A N 1
ATOM 742 C CA . GLY A 1 94 ? -4.629 11.18 -6.492 1 91.75 94 GLY A CA 1
ATOM 743 C C . GLY A 1 94 ? -5.512 10.055 -5.984 1 91.75 94 GLY A C 1
ATOM 744 O O . GLY A 1 94 ? -6.297 10.25 -5.051 1 91.75 94 GLY A O 1
ATOM 745 N N . SER A 1 95 ? -5.379 8.891 -6.734 1 92.62 95 SER A N 1
ATOM 746 C CA . SER A 1 95 ? -6.129 7.691 -6.379 1 92.62 95 SER A CA 1
ATOM 747 C C . SER A 1 95 ? -5.227 6.461 -6.359 1 92.62 95 SER A C 1
ATOM 749 O O . SER A 1 95 ? -4.09 6.512 -6.836 1 92.62 95 SER A O 1
ATOM 751 N N . LEU A 1 96 ? -5.715 5.457 -5.676 1 94.81 96 LEU A N 1
ATOM 752 C CA . LEU A 1 96 ? -4.941 4.223 -5.602 1 94.81 96 LEU A CA 1
ATOM 753 C C . LEU A 1 96 ? -4.688 3.652 -6.992 1 94.81 96 LEU A C 1
ATOM 755 O O . LEU A 1 96 ? -3.635 3.066 -7.242 1 94.81 96 LEU A O 1
ATOM 759 N N . VAL A 1 97 ? -5.66 3.809 -7.91 1 93.25 97 VAL A N 1
ATOM 760 C CA . VAL A 1 97 ? -5.5 3.307 -9.273 1 93.25 97 VAL A CA 1
ATOM 761 C C . VAL A 1 97 ? -4.316 4 -9.938 1 93.25 97 VAL A C 1
ATOM 763 O O . VAL A 1 97 ? -3.525 3.359 -10.641 1 93.25 97 VAL A O 1
ATOM 766 N N . ARG A 1 98 ? -4.219 5.289 -9.75 1 94.19 98 ARG A N 1
ATOM 767 C CA . ARG A 1 98 ? -3.105 6.039 -10.32 1 94.19 98 ARG A CA 1
ATOM 768 C C . ARG A 1 98 ? -1.781 5.605 -9.703 1 94.19 98 ARG A C 1
ATOM 770 O O . ARG A 1 98 ? -0.756 5.559 -10.383 1 94.19 98 ARG A O 1
ATOM 777 N N . ASP A 1 99 ? -1.834 5.297 -8.414 1 95.44 99 ASP A N 1
ATOM 778 C CA . ASP A 1 99 ? -0.628 4.789 -7.77 1 95.44 99 ASP A CA 1
ATOM 779 C C . ASP A 1 99 ? -0.215 3.441 -8.352 1 95.44 99 ASP A C 1
ATOM 781 O O . ASP A 1 99 ? 0.977 3.162 -8.508 1 95.44 99 ASP A O 1
ATOM 785 N N . ILE A 1 100 ? -1.158 2.523 -8.648 1 93 100 ILE A N 1
ATOM 786 C CA . ILE A 1 100 ? -0.871 1.22 -9.234 1 93 100 ILE A CA 1
ATOM 787 C C . ILE A 1 100 ? -0.236 1.402 -10.609 1 93 100 ILE A C 1
ATOM 789 O O . ILE A 1 100 ? 0.758 0.748 -10.93 1 93 100 ILE A O 1
ATOM 793 N N . MET A 1 101 ? -0.773 2.311 -11.383 1 91.5 101 MET A N 1
ATOM 794 C CA . MET A 1 101 ? -0.244 2.562 -12.719 1 91.5 101 MET A CA 1
ATOM 795 C C . MET A 1 101 ? 1.179 3.105 -12.648 1 91.5 101 MET A C 1
ATOM 797 O O . MET A 1 101 ? 2.051 2.676 -13.406 1 91.5 101 MET A O 1
ATOM 801 N N . A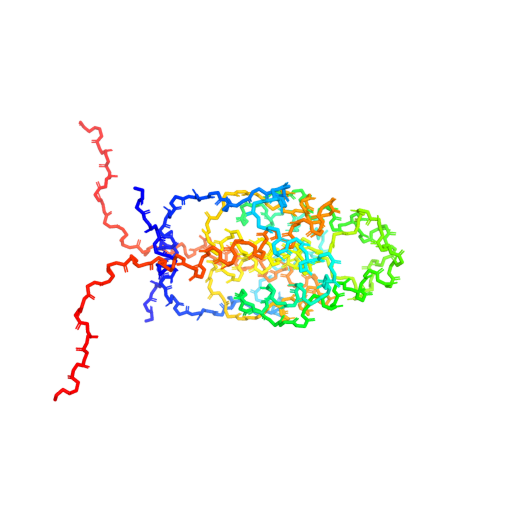LA A 1 102 ? 1.382 4.121 -11.758 1 92.56 102 ALA A N 1
ATOM 802 C CA . ALA A 1 102 ? 2.713 4.699 -11.594 1 92.56 102 ALA A CA 1
ATOM 803 C C . ALA A 1 102 ? 3.723 3.645 -11.156 1 92.56 102 ALA A C 1
ATOM 805 O O . ALA A 1 102 ? 4.871 3.645 -11.602 1 92.56 102 ALA A O 1
ATOM 806 N N . SER A 1 103 ? 3.279 2.703 -10.312 1 91.31 103 SER A N 1
ATOM 807 C CA . SER A 1 103 ? 4.191 1.717 -9.742 1 91.31 103 SER A CA 1
ATOM 808 C C . SER A 1 103 ? 4.418 0.553 -10.703 1 91.31 103 SER A C 1
ATOM 810 O O . SER A 1 103 ? 5.422 -0.155 -10.602 1 91.31 103 SER A O 1
ATOM 812 N N . CYS A 1 104 ? 3.521 0.315 -11.602 1 86.38 104 CYS A N 1
ATOM 813 C CA . CYS A 1 104 ? 3.643 -0.795 -12.539 1 86.38 104 CYS A CA 1
ATOM 814 C C . CYS A 1 104 ? 4.391 -0.368 -13.797 1 86.38 104 CYS A C 1
ATOM 816 O O . CYS A 1 104 ? 5.254 -1.097 -14.289 1 86.38 104 CYS A O 1
ATOM 818 N N . CYS A 1 105 ? 4.078 0.768 -14.367 1 86.38 105 CYS A N 1
ATOM 819 C CA . CYS A 1 105 ? 4.594 1.184 -15.664 1 86.38 105 CYS A CA 1
ATOM 820 C C . CYS A 1 105 ? 5.863 2.014 -15.508 1 86.38 105 CYS A C 1
ATOM 822 O O . CYS A 1 105 ? 6.668 2.107 -16.438 1 86.38 105 CYS A O 1
ATOM 824 N N . CYS A 1 106 ? 5.965 2.678 -14.375 1 88.69 106 CYS A N 1
ATOM 825 C CA . CYS A 1 106 ? 7.098 3.576 -14.172 1 88.69 106 CYS A CA 1
ATOM 826 C C . CYS A 1 106 ? 7.613 3.492 -12.742 1 88.69 106 CYS A C 1
ATOM 828 O O . CYS A 1 106 ? 7.789 4.516 -12.078 1 88.69 106 CYS A O 1
ATOM 830 N N . VAL A 1 107 ? 8.031 2.301 -12.367 1 89 107 VAL A N 1
ATOM 831 C CA . VAL A 1 107 ? 8.414 2.084 -10.977 1 89 107 VAL A CA 1
ATOM 832 C C . VAL A 1 107 ? 9.648 2.91 -10.641 1 89 107 VAL A C 1
ATOM 834 O O . VAL A 1 107 ? 9.734 3.512 -9.57 1 89 107 VAL A O 1
ATOM 837 N N . TRP A 1 108 ? 10.578 2.932 -11.633 1 89.44 108 TRP A N 1
ATOM 838 C CA . TRP A 1 108 ? 11.805 3.695 -11.406 1 89.44 108 TRP A CA 1
ATOM 839 C C . TRP A 1 108 ? 11.5 5.184 -11.273 1 89.44 108 TRP A C 1
ATOM 841 O O . TRP A 1 108 ? 12 5.844 -10.359 1 89.44 108 TRP A O 1
ATOM 851 N N . CYS A 1 109 ? 10.688 5.691 -12.117 1 91.94 109 CYS A N 1
ATOM 852 C CA . CYS A 1 109 ? 10.312 7.102 -12.062 1 91.94 109 CYS A CA 1
ATOM 853 C C . CYS A 1 109 ? 9.516 7.41 -10.805 1 91.94 109 CYS A C 1
ATOM 855 O O . CYS A 1 109 ? 9.633 8.5 -10.242 1 91.94 109 CYS A O 1
ATOM 857 N N . SER A 1 110 ? 8.703 6.469 -10.43 1 93.75 110 SER A N 1
ATOM 858 C CA . SER A 1 110 ? 7.906 6.648 -9.227 1 93.75 110 SER A CA 1
ATOM 859 C C . SER A 1 110 ? 8.789 6.805 -7.992 1 93.75 110 SER A C 1
ATOM 861 O O . SER A 1 110 ? 8.555 7.68 -7.156 1 93.75 110 SER A O 1
ATOM 863 N N . TRP A 1 111 ? 9.859 5.973 -7.891 1 94.75 111 TRP A N 1
ATOM 864 C CA . TRP A 1 111 ? 10.766 6.074 -6.758 1 94.75 111 TRP A CA 1
ATOM 865 C C . TRP A 1 111 ? 11.508 7.41 -6.773 1 94.75 111 TRP A C 1
ATOM 867 O O . TRP A 1 111 ? 11.695 8.031 -5.723 1 94.75 111 TRP A O 1
ATOM 877 N N . CYS A 1 112 ? 11.906 7.871 -7.945 1 94.69 112 CYS A N 1
ATOM 878 C CA . CYS A 1 112 ? 12.594 9.156 -8.039 1 94.69 112 CYS A CA 1
ATOM 879 C C . CYS A 1 112 ? 11.664 10.297 -7.648 1 94.69 112 CYS A C 1
ATOM 881 O O . CYS A 1 112 ? 12.094 11.258 -7.004 1 94.69 112 CYS A O 1
ATOM 883 N N . GLN A 1 113 ? 10.469 10.18 -8.094 1 94.62 113 GLN A N 1
ATOM 884 C CA . GLN A 1 113 ? 9.492 11.195 -7.719 1 94.62 113 GLN A CA 1
ATOM 885 C C . GLN A 1 113 ? 9.312 11.242 -6.207 1 94.62 113 GLN A C 1
ATOM 887 O O . GLN A 1 113 ? 9.258 12.328 -5.617 1 94.62 113 GLN A O 1
ATOM 892 N N . MET A 1 114 ? 9.195 10.125 -5.582 1 96.19 114 MET A N 1
ATOM 893 C CA . MET A 1 114 ? 9.031 10.055 -4.133 1 96.19 114 MET A CA 1
ATOM 894 C C . MET A 1 114 ? 10.242 10.648 -3.42 1 96.19 114 MET A C 1
ATOM 896 O O . MET A 1 114 ? 10.102 11.328 -2.402 1 96.19 114 MET A O 1
ATOM 900 N N . HIS A 1 115 ? 11.414 10.359 -3.967 1 95.56 115 HIS A N 1
ATOM 901 C CA . HIS A 1 115 ? 12.633 10.914 -3.387 1 95.56 115 HIS A CA 1
ATOM 902 C C . HIS A 1 115 ? 12.641 12.438 -3.469 1 95.56 115 HIS A C 1
ATOM 904 O O . HIS A 1 115 ? 12.977 13.109 -2.496 1 95.56 115 HIS A O 1
ATOM 910 N N . ARG A 1 116 ? 12.289 12.953 -4.621 1 94.31 116 ARG A N 1
ATOM 911 C CA . ARG A 1 116 ? 12.242 14.406 -4.797 1 94.31 116 ARG A CA 1
ATOM 912 C C . ARG A 1 116 ? 11.219 15.031 -3.861 1 94.31 116 ARG A C 1
ATOM 914 O O . ARG A 1 116 ? 11.438 16.125 -3.332 1 94.31 116 ARG A O 1
ATOM 921 N N . GLU A 1 117 ? 10.109 14.391 -3.713 1 93.69 117 GLU A N 1
ATOM 922 C CA . GLU A 1 117 ? 9.078 14.875 -2.805 1 93.69 117 GLU A CA 1
ATOM 923 C C . GLU A 1 117 ? 9.602 14.977 -1.376 1 93.69 117 GLU A C 1
ATOM 925 O O . GLU A 1 117 ? 9.391 15.984 -0.701 1 93.69 117 GLU A O 1
ATOM 930 N N . LEU A 1 118 ? 10.281 13.938 -0.892 1 93.69 118 LEU A N 1
ATOM 931 C CA . LEU A 1 118 ? 10.812 13.922 0.466 1 93.69 118 LEU A CA 1
ATOM 932 C C . LEU A 1 118 ? 11.875 15.008 0.644 1 93.69 118 LEU A C 1
ATOM 934 O O . LEU A 1 118 ? 11.945 15.648 1.695 1 93.69 118 LEU A O 1
ATOM 938 N N . LYS A 1 119 ? 12.703 15.148 -0.381 1 91.25 119 LYS A N 1
ATOM 939 C CA . LYS A 1 119 ? 13.719 16.203 -0.347 1 91.25 119 LYS A CA 1
ATOM 940 C C . LYS A 1 119 ? 13.078 17.578 -0.258 1 91.25 119 LYS A C 1
ATOM 942 O O . LYS A 1 119 ? 13.555 18.453 0.476 1 91.25 119 LYS A O 1
ATOM 947 N N . HIS A 1 120 ? 12.07 17.797 -1.03 1 90.06 120 HIS A N 1
ATOM 948 C CA . HIS A 1 120 ? 11.344 19.062 -1.028 1 90.06 120 HIS A CA 1
ATOM 949 C C . HIS A 1 120 ? 10.727 19.344 0.338 1 90.06 120 HIS A C 1
ATOM 951 O O . HIS A 1 120 ? 10.773 20.469 0.827 1 90.06 120 HIS A O 1
ATOM 957 N N . ARG A 1 121 ? 10.133 18.328 0.971 1 88.5 121 ARG A N 1
ATOM 958 C CA . ARG A 1 121 ? 9.453 18.516 2.248 1 88.5 121 ARG A CA 1
ATOM 959 C C . ARG A 1 121 ? 10.453 18.672 3.387 1 88.5 121 ARG A C 1
ATOM 961 O O . ARG A 1 121 ? 10.148 19.281 4.41 1 88.5 121 ARG A O 1
ATOM 968 N N . LYS A 1 122 ? 11.547 18.078 3.324 1 84.38 122 LYS A N 1
ATOM 969 C CA . LYS A 1 122 ? 12.609 18.297 4.305 1 84.38 122 LYS A CA 1
ATOM 970 C C . LYS A 1 122 ? 13.117 19.734 4.254 1 84.38 122 LYS A C 1
ATOM 972 O O . LYS A 1 122 ? 13.453 20.312 5.285 1 84.38 122 LYS A O 1
ATOM 977 N N . LYS A 1 123 ? 13.305 20.328 3.07 1 77.25 123 LYS A N 1
ATOM 978 C CA . LYS A 1 123 ? 13.781 21.703 2.875 1 77.25 123 LYS A CA 1
ATOM 979 C C . LYS A 1 123 ? 12.719 22.719 3.295 1 77.25 123 LYS A C 1
ATOM 981 O O . LYS A 1 123 ? 13.047 23.812 3.752 1 77.25 123 LYS A O 1
ATOM 986 N N . THR A 1 124 ? 11.562 22.484 3.039 1 61.56 124 THR A N 1
ATOM 987 C CA . THR A 1 124 ? 10.477 23.406 3.377 1 61.56 124 THR A CA 1
ATOM 988 C C . THR A 1 124 ? 9.688 22.891 4.574 1 61.56 124 THR A C 1
ATOM 990 O O . THR A 1 124 ? 8.617 22.297 4.414 1 61.56 124 THR A O 1
ATOM 993 N N . PRO A 1 125 ? 10.547 22.734 5.641 1 54.19 125 PRO A N 1
ATOM 994 C CA . PRO A 1 125 ? 9.719 22.25 6.75 1 54.19 125 PRO A CA 1
ATOM 995 C C . PRO A 1 125 ? 8.523 23.156 7.02 1 54.19 125 PRO A C 1
ATOM 997 O O . PRO A 1 125 ? 8.578 24.359 6.77 1 54.19 125 PRO A O 1
ATOM 1000 N N . LEU A 1 126 ? 7.449 22.906 6.648 1 44.47 126 LEU A N 1
ATOM 1001 C CA . LEU A 1 126 ? 6.336 23.766 7.031 1 44.47 126 LEU A CA 1
ATOM 1002 C C . LEU A 1 126 ? 6.641 24.5 8.344 1 44.47 126 LEU A C 1
ATOM 1004 O O . LEU A 1 126 ? 6.805 23.859 9.383 1 44.47 126 LEU A O 1
ATOM 1008 N N . ILE A 1 127 ? 7.547 25.625 8.383 1 38.12 127 ILE A N 1
ATOM 1009 C CA . ILE A 1 127 ? 7.562 26.656 9.406 1 38.12 127 ILE A CA 1
ATOM 1010 C C . ILE A 1 127 ? 6.133 27 9.812 1 38.12 127 ILE A C 1
ATOM 1012 O O . ILE A 1 127 ? 5.488 27.844 9.164 1 38.12 127 ILE A O 1
ATOM 1016 N N . THR A 1 128 ? 5.184 26.375 9.719 1 33.97 128 THR A N 1
ATOM 1017 C CA . THR A 1 128 ? 3.971 26.891 10.336 1 33.97 128 THR A CA 1
ATOM 1018 C C . THR A 1 128 ? 4.238 27.328 11.766 1 33.97 128 THR A C 1
ATOM 1020 O O . THR A 1 128 ? 4.91 26.625 12.523 1 33.97 128 THR A O 1
ATOM 1023 N N . ALA A 1 129 ? 3.746 28.609 12.281 1 34.56 129 ALA A N 1
ATOM 1024 C CA . ALA A 1 129 ? 3.506 29.484 13.43 1 34.56 129 ALA A CA 1
ATOM 1025 C C . ALA A 1 129 ? 3.08 28.672 14.648 1 34.56 129 ALA A C 1
ATOM 1027 O O . ALA A 1 129 ? 1.911 28.297 14.781 1 34.56 129 ALA A O 1
ATOM 1028 N N . LEU A 1 130 ? 3.424 27.516 14.969 1 35.25 130 LEU A N 1
ATOM 1029 C CA . LEU A 1 130 ? 3.133 27.422 16.391 1 35.25 130 LEU A CA 1
ATOM 1030 C C . LEU A 1 130 ? 3.676 28.625 17.141 1 35.25 130 LEU A C 1
ATOM 1032 O O . LEU A 1 130 ? 4.789 29.078 16.875 1 35.25 130 LEU A O 1
ATOM 1036 N N . PRO A 1 131 ? 2.949 29.547 17.75 1 30.98 131 PRO A N 1
ATOM 1037 C CA . PRO A 1 131 ? 3.492 30.531 18.688 1 30.98 131 PRO A CA 1
ATOM 1038 C C . PRO A 1 131 ? 4.594 29.969 19.578 1 30.98 131 PRO A C 1
ATOM 1040 O O . PRO A 1 131 ? 4.656 28.75 19.781 1 30.98 131 PRO A O 1
ATOM 1043 N N . ASP A 1 132 ? 5.648 30.75 20.062 1 31.28 132 ASP A N 1
ATOM 1044 C CA . ASP A 1 132 ? 6.645 30.797 21.141 1 31.28 132 ASP A CA 1
ATOM 1045 C C . ASP A 1 132 ? 6.086 30.234 22.438 1 31.28 132 ASP A C 1
ATOM 1047 O O . ASP A 1 132 ? 6.723 30.328 23.484 1 31.28 132 ASP A O 1
ATOM 1051 N N . ARG A 1 133 ? 4.898 30 22.75 1 30.05 133 ARG A N 1
ATOM 1052 C CA . ARG A 1 133 ? 4.668 29.906 24.188 1 30.05 133 ARG A CA 1
ATOM 1053 C C . ARG A 1 133 ? 5.449 28.734 24.781 1 30.05 133 ARG A C 1
ATOM 1055 O O . ARG A 1 133 ? 6.023 28.859 25.859 1 30.05 133 ARG A O 1
ATOM 1062 N N . PHE A 1 134 ? 5.215 27.359 24.625 1 30.5 134 PHE A N 1
ATOM 1063 C CA . PHE A 1 134 ? 5.73 26.641 25.797 1 30.5 134 PHE A CA 1
ATOM 1064 C C . PHE A 1 134 ? 7.234 26.422 25.672 1 30.5 134 PHE A C 1
ATOM 1066 O O . PHE A 1 134 ? 7.676 25.516 24.953 1 30.5 134 PHE A O 1
ATOM 1073 N N . THR A 1 135 ? 8.094 27.359 25.25 1 28.5 135 THR A N 1
ATOM 1074 C CA . THR A 1 135 ? 9.406 27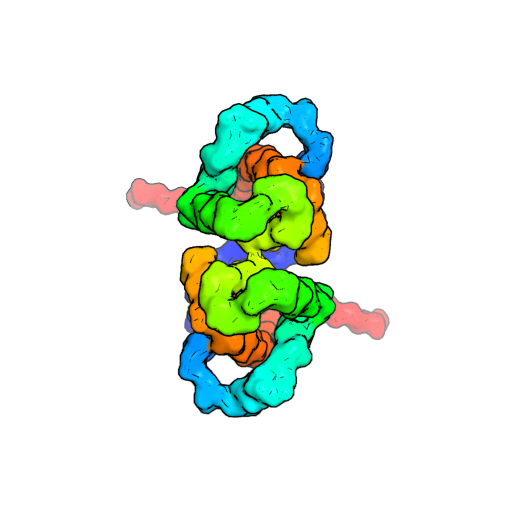.469 25.859 1 28.5 135 THR A CA 1
ATOM 1075 C C . THR A 1 135 ? 9.32 27.266 27.375 1 28.5 135 THR A C 1
ATOM 1077 O O . THR A 1 135 ? 8.781 28.125 28.078 1 28.5 135 THR A O 1
ATOM 1080 N N . LEU A 1 136 ? 8.852 26.062 27.969 1 31.36 136 LEU A N 1
ATOM 1081 C CA . LEU A 1 136 ? 9.211 25.891 29.359 1 31.36 136 LEU A CA 1
ATOM 1082 C C . LEU A 1 136 ? 10.664 26.266 29.609 1 31.36 136 LEU A C 1
ATOM 1084 O O . LEU A 1 136 ? 11.57 25.672 29.016 1 31.36 136 LEU A O 1
ATOM 1088 N N . THR A 1 137 ? 11.023 27.469 29.531 1 24.98 137 THR A N 1
ATOM 1089 C CA . THR A 1 137 ? 12.125 28.031 30.312 1 24.98 137 THR A CA 1
ATOM 1090 C C . THR A 1 137 ? 12.125 27.469 31.734 1 24.98 137 THR A C 1
ATOM 1092 O O . THR A 1 137 ? 11.141 27.609 32.469 1 24.98 137 THR A O 1
ATOM 1095 N N . ARG A 1 138 ? 12.648 26.203 31.906 1 27 138 ARG A N 1
ATOM 1096 C CA . ARG A 1 138 ? 13.234 25.922 33.219 1 27 138 ARG A CA 1
ATOM 1097 C C . ARG A 1 138 ? 14.031 27.125 33.719 1 27 138 ARG A C 1
ATOM 1099 O O . ARG A 1 138 ? 15.062 27.484 33.156 1 27 138 ARG A O 1
ATOM 1106 N N . SER A 1 139 ? 13.438 28.266 33.812 1 21.2 139 SER A N 1
ATOM 1107 C CA . SER A 1 139 ? 13.945 28.969 35 1 21.2 139 SER A CA 1
ATOM 1108 C C . SER A 1 139 ? 13.375 28.375 36.281 1 21.2 139 SER A C 1
ATOM 1110 O O . SER A 1 139 ? 12.219 27.953 36.312 1 21.2 139 SER A O 1
ATOM 1112 N N . VAL B 1 1 ? -1.716 30.922 0.451 1 23.59 1 VAL B N 1
ATOM 1113 C CA . VAL B 1 1 ? -1.829 29.484 0.27 1 23.59 1 VAL B CA 1
ATOM 1114 C C . VAL B 1 1 ? -1.521 28.766 1.586 1 23.59 1 VAL B C 1
ATOM 1116 O O . VAL B 1 1 ? -0.385 28.797 2.066 1 23.59 1 VAL B O 1
ATOM 1119 N N . LYS B 1 2 ? -2.41 28.609 2.498 1 29.08 2 LYS B N 1
ATOM 1120 C CA . LYS B 1 2 ? -2.4 28.297 3.922 1 29.08 2 LYS B CA 1
ATOM 1121 C C . LYS B 1 2 ? -1.829 26.891 4.164 1 29.08 2 LYS B C 1
ATOM 1123 O O . LYS B 1 2 ? -2.178 25.953 3.461 1 29.08 2 LYS B O 1
ATOM 1128 N N . ARG B 1 3 ? -0.529 26.781 4.434 1 29.09 3 ARG B N 1
ATOM 1129 C CA . ARG B 1 3 ? 0.337 25.656 4.746 1 29.09 3 ARG B CA 1
ATOM 1130 C C . ARG B 1 3 ? -0.361 24.672 5.676 1 29.09 3 ARG B C 1
ATOM 1132 O O . ARG B 1 3 ? -0.747 25.031 6.793 1 29.09 3 ARG B O 1
ATOM 1139 N N . VAL B 1 4 ? -1.25 23.859 5.164 1 30.84 4 VAL B N 1
ATOM 1140 C CA . VAL B 1 4 ? -1.895 22.859 6.016 1 30.84 4 VAL B CA 1
ATOM 1141 C C . VAL B 1 4 ? -0.837 22.078 6.797 1 30.84 4 VAL B C 1
ATOM 1143 O O . VAL B 1 4 ? 0.063 21.484 6.207 1 30.84 4 VAL B O 1
ATOM 1146 N N . PRO B 1 5 ? -0.298 22.484 7.98 1 30.14 5 PRO B N 1
ATOM 1147 C CA . PRO B 1 5 ? 0.697 21.844 8.852 1 30.14 5 PRO B CA 1
ATOM 1148 C C . PRO B 1 5 ? 0.666 20.328 8.766 1 30.14 5 PRO B C 1
ATOM 1150 O O . PRO B 1 5 ? -0.407 19.734 8.625 1 30.14 5 PRO B O 1
ATOM 1153 N N . SER B 1 6 ? 1.459 19.578 8.133 1 35.25 6 SER B N 1
ATOM 1154 C CA . SER B 1 6 ? 1.719 18.172 8.43 1 35.25 6 SER B CA 1
ATOM 1155 C C . SER B 1 6 ? 1.424 17.844 9.891 1 35.25 6 SER B C 1
ATOM 1157 O O . SER B 1 6 ? 1.409 16.672 10.281 1 35.25 6 SER B O 1
ATOM 1159 N N . ALA B 1 7 ? 1.438 18.734 10.859 1 33.62 7 ALA B N 1
ATOM 1160 C CA . ALA B 1 7 ? 1.187 18.922 12.289 1 33.62 7 ALA B CA 1
ATOM 1161 C C . ALA B 1 7 ? -0.163 18.328 12.68 1 33.62 7 ALA B C 1
ATOM 1163 O O . ALA B 1 7 ? -0.314 17.797 13.781 1 33.62 7 ALA B O 1
ATOM 1164 N N . MET B 1 8 ? -1.227 18.719 12.008 1 33.88 8 MET B N 1
ATOM 1165 C CA . MET B 1 8 ? -2.561 18.469 12.539 1 33.88 8 MET B CA 1
ATOM 1166 C C . MET B 1 8 ? -2.902 16.984 12.461 1 33.88 8 MET B C 1
ATOM 1168 O O . MET B 1 8 ? -4.062 16.594 12.602 1 33.88 8 MET B O 1
ATOM 1172 N N . MET B 1 9 ? -2.219 16.172 11.539 1 38.66 9 MET B N 1
ATOM 1173 C CA . MET B 1 9 ? -2.525 14.844 12.039 1 38.66 9 MET B CA 1
ATOM 1174 C C . MET B 1 9 ? -2.309 14.758 13.547 1 38.66 9 MET B C 1
ATOM 1176 O O . MET B 1 9 ? -1.17 14.758 14.016 1 38.66 9 MET B O 1
ATOM 1180 N N . ALA B 1 10 ? -2.785 15.68 14.352 1 37.69 10 ALA B N 1
ATOM 1181 C CA . ALA B 1 10 ? -2.953 15.625 15.805 1 37.69 10 ALA B CA 1
ATOM 1182 C C . ALA B 1 10 ? -2.66 14.227 16.344 1 37.69 10 ALA B C 1
ATOM 1184 O O . ALA B 1 10 ? -3.059 13.227 15.734 1 37.69 10 ALA B O 1
ATOM 1185 N N . GLU B 1 11 ? -1.424 14.07 16.906 1 49.66 11 GLU B N 1
ATOM 1186 C CA . GLU B 1 11 ? -0.897 12.859 17.516 1 49.66 11 GLU B CA 1
ATOM 1187 C C . GLU B 1 11 ? -2.018 12.023 18.125 1 49.66 11 GLU B C 1
ATOM 1189 O O . GLU B 1 11 ? -2.359 12.188 19.297 1 49.66 11 GLU B O 1
ATOM 1194 N N . ARG B 1 12 ? -3.154 12.047 17.422 1 54.16 12 ARG B N 1
ATOM 1195 C CA . ARG B 1 12 ? -4.109 11.117 18.016 1 54.16 12 ARG B CA 1
ATOM 1196 C C . ARG B 1 12 ? -3.414 9.852 18.5 1 54.16 12 ARG B C 1
ATOM 1198 O O . ARG B 1 12 ? -2.51 9.344 17.828 1 54.16 12 ARG B O 1
ATOM 1205 N N . PRO B 1 13 ? -3.518 9.805 19.734 1 74.75 13 PRO B N 1
ATOM 1206 C CA . PRO B 1 13 ? -2.959 8.547 20.25 1 74.75 13 PRO B CA 1
ATOM 1207 C C . PRO B 1 13 ? -3.283 7.352 19.359 1 74.75 13 PRO B C 1
ATOM 1209 O O . PRO B 1 13 ? -4.383 7.27 18.797 1 74.75 13 PRO B O 1
ATOM 1212 N N . LEU B 1 14 ? -2.258 6.777 18.922 1 86.5 14 LEU B N 1
ATOM 1213 C CA . LEU B 1 14 ? -2.426 5.555 18.141 1 86.5 14 LEU B CA 1
ATOM 1214 C C . LEU B 1 14 ? -3.377 4.59 18.844 1 86.5 14 LEU B C 1
ATOM 1216 O O . LEU B 1 14 ? -3.361 4.477 20.062 1 86.5 14 LEU B O 1
ATOM 1220 N N . THR B 1 15 ? -4.363 4.129 18.188 1 90.81 15 THR B N 1
ATOM 1221 C CA . THR B 1 15 ? -5.324 3.15 18.672 1 90.81 15 THR B CA 1
ATOM 1222 C C . THR B 1 15 ? -5.008 1.758 18.141 1 90.81 15 THR B C 1
ATOM 1224 O O . THR B 1 15 ? -4.098 1.594 17.328 1 90.81 15 THR B O 1
ATOM 1227 N N . ASP B 1 16 ? -5.641 0.778 18.75 1 93.88 16 ASP B N 1
ATOM 1228 C CA . ASP B 1 16 ? -5.527 -0.59 18.25 1 93.88 16 ASP B CA 1
ATOM 1229 C C . ASP B 1 16 ? -6.68 -0.934 17.312 1 93.88 16 ASP B C 1
ATOM 1231 O O . ASP B 1 16 ? -7.672 -0.206 17.25 1 93.88 16 ASP B O 1
ATOM 1235 N N . TRP B 1 17 ? -6.445 -1.959 16.516 1 94.5 17 TRP B N 1
ATOM 1236 C CA . TRP B 1 17 ? -7.566 -2.51 15.75 1 94.5 17 TRP B CA 1
ATOM 1237 C C . TRP B 1 17 ? -8.734 -2.854 16.672 1 94.5 17 TRP B C 1
ATOM 1239 O O . TRP B 1 17 ? -8.523 -3.281 17.812 1 94.5 17 TRP B O 1
ATOM 1249 N N . ASP B 1 18 ? -9.961 -2.623 16.25 1 91.56 18 ASP B N 1
ATOM 1250 C CA . ASP B 1 18 ? -11.141 -2.969 17.047 1 91.56 18 ASP B CA 1
ATOM 1251 C C . ASP B 1 18 ? -11.156 -4.453 17.406 1 91.56 18 ASP B C 1
ATOM 1253 O O . ASP B 1 18 ? -11.562 -4.832 18.5 1 91.56 18 ASP B O 1
ATOM 1257 N N . SER B 1 19 ? -10.758 -5.277 16.453 1 92.25 19 SER B N 1
ATOM 1258 C CA . SER B 1 19 ? -10.656 -6.719 16.656 1 92.25 19 SER B CA 1
ATOM 1259 C C . SER B 1 19 ? -9.32 -7.254 16.156 1 92.25 19 SER B C 1
ATOM 1261 O O . SER B 1 19 ? -8.711 -6.66 15.258 1 92.25 19 SER B O 1
ATOM 1263 N N . GLY B 1 20 ? -8.945 -8.352 16.75 1 91.75 20 GLY B N 1
ATOM 1264 C CA . GLY B 1 20 ? -7.699 -8.961 16.328 1 91.75 20 GLY B CA 1
ATOM 1265 C C . GLY B 1 20 ? -7.805 -9.648 14.977 1 91.75 20 GLY B C 1
ATOM 1266 O O . GLY B 1 20 ? -8.898 -9.781 14.422 1 91.75 20 GLY B O 1
ATOM 1267 N N . LEU B 1 21 ? -6.664 -10.016 14.414 1 90.25 21 LEU B N 1
ATOM 1268 C CA . LEU B 1 21 ? -6.59 -10.68 13.117 1 90.25 21 LEU B CA 1
ATOM 1269 C C . LEU B 1 21 ? -7.324 -12.016 13.148 1 90.25 21 LEU B C 1
ATOM 1271 O O . LEU B 1 21 ? -7.973 -12.398 12.172 1 90.25 21 LEU B O 1
ATOM 1275 N N . PHE B 1 22 ? -7.254 -12.68 14.367 1 89.94 22 PHE B N 1
ATOM 1276 C CA . PHE B 1 22 ? -7.809 -14.023 14.445 1 89.94 22 PHE B CA 1
ATOM 1277 C C . PHE B 1 22 ? -9.094 -14.031 15.273 1 89.94 22 PHE B C 1
ATOM 1279 O O . PHE B 1 22 ? -9.508 -15.078 15.773 1 89.94 22 PHE B O 1
ATOM 1286 N N . ASP B 1 23 ? -9.656 -12.906 15.492 1 89.44 23 ASP B N 1
ATOM 1287 C CA . ASP B 1 23 ? -10.906 -12.805 16.234 1 89.44 23 ASP B CA 1
ATOM 1288 C C . ASP B 1 23 ? -12.109 -13.031 15.336 1 89.44 23 ASP B C 1
ATOM 1290 O O . ASP B 1 23 ? -13.023 -12.203 15.289 1 89.44 23 ASP B O 1
ATOM 1294 N N . CYS B 1 24 ? -12.148 -14.094 14.578 1 77.69 24 CYS B N 1
ATOM 1295 C CA . CYS B 1 24 ? -13.219 -14.398 13.641 1 77.69 24 CYS B CA 1
ATOM 1296 C C . CYS B 1 24 ? -14.539 -14.617 14.367 1 77.69 24 CYS B C 1
ATOM 1298 O O . CYS B 1 24 ? -15.609 -14.484 13.773 1 77.69 24 CYS B O 1
ATOM 1300 N N . PHE B 1 25 ? -14.484 -14.828 15.609 1 80.25 25 PHE B N 1
ATOM 1301 C CA . PHE B 1 25 ? -15.703 -15.141 16.344 1 80.25 25 PHE B CA 1
ATOM 1302 C C . PHE B 1 25 ? -16.297 -13.883 16.969 1 80.25 25 PHE B C 1
ATOM 1304 O O . PHE B 1 25 ? -17.391 -13.922 17.531 1 80.25 25 PHE B O 1
ATOM 1311 N N . GLU B 1 26 ? -15.602 -12.812 16.953 1 84.06 26 GLU B N 1
ATOM 1312 C CA . GLU B 1 26 ? -16.156 -11.57 17.469 1 84.06 26 GLU B CA 1
ATOM 1313 C C . GLU B 1 26 ? -17.312 -11.078 16.609 1 84.06 26 GLU B C 1
ATOM 1315 O O . GLU B 1 26 ? -18.297 -10.539 17.109 1 84.06 26 GLU B O 1
ATOM 1320 N N . ASP B 1 27 ? -17.219 -11.258 15.258 1 87.06 27 ASP B N 1
ATOM 1321 C CA . ASP B 1 27 ? -18.281 -10.961 14.305 1 87.06 27 ASP B CA 1
ATOM 1322 C C . ASP B 1 27 ? -18.469 -12.102 13.305 1 87.06 27 ASP B C 1
ATOM 1324 O O . ASP B 1 27 ? -17.938 -12.055 12.195 1 87.06 27 ASP B O 1
ATOM 1328 N N . PRO B 1 28 ? -19.281 -13.039 13.68 1 90.31 28 PRO B N 1
ATOM 1329 C CA . PRO B 1 28 ? -19.438 -14.211 12.805 1 90.31 28 PRO B CA 1
ATOM 1330 C C . PRO B 1 28 ? -20.047 -13.859 11.453 1 90.31 28 PRO B C 1
ATOM 1332 O O . PRO B 1 28 ? -19.781 -14.547 10.461 1 90.31 28 PRO B O 1
ATOM 1335 N N . GLY B 1 29 ? -20.891 -12.82 11.422 1 91.31 29 GLY B N 1
ATOM 1336 C CA . GLY B 1 29 ? -21.469 -12.391 10.156 1 91.31 29 GLY B CA 1
ATOM 1337 C C . GLY B 1 29 ? -20.422 -12.023 9.117 1 91.31 29 GLY B C 1
ATOM 1338 O O . GLY B 1 29 ? -20.531 -12.43 7.957 1 91.31 29 GLY B O 1
ATOM 1339 N N . THR B 1 30 ? -19.391 -11.273 9.562 1 91.19 30 THR B N 1
ATOM 1340 C CA . THR B 1 30 ? -18.328 -10.867 8.648 1 91.19 30 THR B CA 1
ATOM 1341 C C . THR B 1 30 ? -17.531 -12.078 8.172 1 91.19 30 THR B C 1
ATOM 1343 O O . THR B 1 30 ? -17.141 -12.156 7.008 1 91.19 30 THR B O 1
ATOM 1346 N N . CYS B 1 31 ? -17.219 -13.055 9.102 1 89.5 31 CYS B N 1
ATOM 1347 C CA . CYS B 1 31 ? -16.453 -14.234 8.742 1 89.5 31 CYS B CA 1
ATOM 1348 C C . CYS B 1 31 ? -17.219 -15.125 7.785 1 89.5 31 CYS B C 1
ATOM 1350 O O . CYS B 1 31 ? -16.641 -15.719 6.875 1 89.5 31 CYS B O 1
ATOM 1352 N N . CYS B 1 32 ? -18.578 -15.273 8.023 1 91 32 CYS B N 1
ATOM 1353 C CA . CYS B 1 32 ? -19.422 -16.031 7.102 1 91 32 CYS B CA 1
ATOM 1354 C C . CYS B 1 32 ? -19.453 -15.367 5.73 1 91 32 CYS B C 1
ATOM 1356 O O . CYS B 1 32 ? -19.375 -16.047 4.707 1 91 32 CYS B O 1
ATOM 1358 N N . TYR B 1 33 ? -19.609 -14.016 5.773 1 91.56 33 TYR B N 1
ATOM 1359 C CA . TYR B 1 33 ? -19.578 -13.258 4.527 1 91.56 33 TYR B CA 1
ATOM 1360 C C . TYR B 1 33 ? -18.266 -13.477 3.791 1 91.56 33 TYR B C 1
ATOM 1362 O O . TYR B 1 33 ? -18.25 -13.734 2.586 1 91.56 33 TYR B O 1
ATOM 1370 N N . GLY B 1 34 ? -17.188 -13.383 4.496 1 90.69 34 GLY B N 1
ATOM 1371 C CA . GLY B 1 34 ? -15.867 -13.57 3.904 1 90.69 34 GLY B CA 1
ATOM 1372 C C . GLY B 1 34 ? -15.633 -14.984 3.41 1 90.69 34 GLY B C 1
ATOM 1373 O O . GLY B 1 34 ? -14.969 -15.188 2.393 1 90.69 34 GLY B O 1
ATOM 1374 N N . PHE B 1 35 ? -16.172 -15.961 4.094 1 91 35 PHE B N 1
ATOM 1375 C CA . PHE B 1 35 ? -15.945 -17.359 3.721 1 91 35 PHE B CA 1
ATOM 1376 C C . PHE B 1 35 ? -16.75 -17.719 2.475 1 91 35 PHE B C 1
ATOM 1378 O O . PHE B 1 35 ? -16.234 -18.391 1.575 1 91 35 PHE B O 1
ATOM 1385 N N . TRP B 1 36 ? -17.969 -17.297 2.324 1 91.94 36 TRP B N 1
ATOM 1386 C CA . TRP B 1 36 ? -18.859 -17.672 1.231 1 91.94 36 TRP B CA 1
ATOM 1387 C C . TRP B 1 36 ? -18.703 -16.719 0.05 1 91.94 36 TRP B C 1
ATOM 1389 O O . TRP B 1 36 ? -18.953 -17.109 -1.097 1 91.94 36 TRP B O 1
ATOM 1399 N N . CYS B 1 37 ? -18.391 -15.453 0.294 1 93.81 37 CYS B N 1
ATOM 1400 C CA . CYS B 1 37 ? -18.328 -14.414 -0.727 1 93.81 37 CYS B CA 1
ATOM 1401 C C . CYS B 1 37 ? -17.031 -13.617 -0.602 1 93.81 37 CYS B C 1
ATOM 1403 O O . CYS B 1 37 ? -17.062 -12.383 -0.605 1 93.81 37 CYS B O 1
ATOM 1405 N N . TYR B 1 38 ? -15.914 -14.328 -0.698 1 92.69 38 TYR B N 1
ATOM 1406 C CA . TYR B 1 38 ? -14.617 -13.727 -0.426 1 92.69 38 TYR B CA 1
ATOM 1407 C C . TYR B 1 38 ? -14.32 -12.602 -1.405 1 92.69 38 TYR B C 1
ATOM 1409 O O . TYR B 1 38 ? -13.969 -11.484 -0.996 1 92.69 38 TYR B O 1
ATOM 1417 N N . PRO B 1 39 ? -14.562 -12.805 -2.777 1 93.19 39 PRO B N 1
ATOM 1418 C CA . PRO B 1 39 ? -14.25 -11.711 -3.703 1 93.19 39 PRO B CA 1
ATOM 1419 C C . PRO B 1 39 ? -15.156 -10.492 -3.496 1 93.19 39 PRO B C 1
ATOM 1421 O O . PRO B 1 39 ? -14.711 -9.352 -3.68 1 93.19 39 PRO B O 1
ATOM 1424 N N . PHE B 1 40 ? -16.328 -10.641 -3.094 1 95.19 40 PHE B N 1
ATOM 1425 C CA . PHE B 1 40 ? -17.25 -9.531 -2.836 1 95.19 40 PHE B CA 1
ATOM 1426 C C . PHE B 1 40 ? -16.875 -8.812 -1.545 1 95.19 40 PHE B C 1
ATOM 1428 O O . PHE B 1 40 ? -17.016 -7.594 -1.445 1 95.19 40 PHE B O 1
ATOM 1435 N N . LEU B 1 41 ? -16.422 -9.562 -0.557 1 95.44 41 LEU B N 1
ATOM 1436 C CA . LEU B 1 41 ? -15.961 -8.945 0.681 1 95.44 41 LEU B CA 1
ATOM 1437 C C . LEU B 1 41 ? -14.836 -7.957 0.405 1 95.44 41 LEU B C 1
ATOM 1439 O O . LEU B 1 41 ? -14.852 -6.836 0.921 1 95.44 41 LEU B O 1
ATOM 1443 N N . GLN B 1 42 ? -13.922 -8.344 -0.436 1 96.19 42 GLN B N 1
ATOM 1444 C CA . GLN B 1 42 ? -12.789 -7.477 -0.758 1 96.19 42 GLN B CA 1
ATOM 1445 C C . GLN B 1 42 ? -13.258 -6.191 -1.435 1 96.19 42 GLN B C 1
ATOM 1447 O O . GLN B 1 42 ? -12.766 -5.105 -1.122 1 96.19 42 GLN B O 1
ATOM 1452 N N . CYS B 1 43 ? -14.195 -6.34 -2.322 1 96.38 43 CYS B N 1
ATOM 1453 C CA . CYS B 1 43 ? -14.711 -5.18 -3.043 1 96.38 43 CYS B CA 1
ATOM 1454 C C . CYS B 1 43 ? -15.492 -4.262 -2.111 1 96.38 43 CYS B C 1
ATOM 1456 O O . CYS B 1 43 ? -15.406 -3.037 -2.227 1 96.38 43 CYS B O 1
ATOM 1458 N N . THR B 1 44 ? -16.266 -4.867 -1.26 1 96 44 THR B N 1
ATOM 1459 C CA . THR B 1 44 ? -17.031 -4.086 -0.303 1 96 44 THR B CA 1
ATOM 1460 C C . THR B 1 44 ? -16.109 -3.311 0.634 1 96 44 THR B C 1
ATOM 1462 O O . THR B 1 44 ? -16.344 -2.131 0.908 1 96 44 THR B O 1
ATOM 1465 N N . VAL B 1 45 ? -15.062 -3.893 1.146 1 97 45 VAL B N 1
ATOM 1466 C CA . VAL B 1 45 ? -14.133 -3.248 2.07 1 97 45 VAL B CA 1
ATOM 1467 C C . VAL B 1 45 ? -13.445 -2.076 1.377 1 97 45 VAL B C 1
ATOM 1469 O O . VAL B 1 45 ? -13.367 -0.977 1.932 1 97 45 VAL B O 1
ATOM 1472 N N . THR B 1 46 ? -12.969 -2.311 0.17 1 96.88 46 THR B N 1
ATOM 1473 C CA . THR B 1 46 ? -12.258 -1.272 -0.566 1 96.88 46 THR B CA 1
ATOM 1474 C C . THR B 1 46 ? -13.188 -0.116 -0.912 1 96.88 46 THR B C 1
ATOM 1476 O O . THR B 1 46 ? -12.797 1.05 -0.838 1 96.88 46 THR B O 1
ATOM 1479 N N . GLY B 1 47 ? -14.406 -0.439 -1.301 1 96.31 47 GLY B N 1
ATOM 1480 C CA . GLY B 1 47 ? -15.398 0.585 -1.593 1 96.31 47 GLY B CA 1
ATOM 1481 C C . GLY B 1 47 ? -15.789 1.405 -0.376 1 96.31 47 GLY B C 1
ATOM 1482 O O . GLY B 1 47 ? -15.859 2.633 -0.448 1 96.31 47 GLY B O 1
ATOM 1483 N N . ARG B 1 48 ? -16 0.762 0.733 1 95 48 ARG B N 1
ATOM 1484 C CA . ARG B 1 48 ? -16.375 1.447 1.968 1 95 48 ARG B CA 1
ATOM 1485 C C . ARG B 1 48 ? -15.219 2.295 2.49 1 95 48 ARG B C 1
ATOM 1487 O O . ARG B 1 48 ? -15.438 3.311 3.154 1 95 48 ARG B O 1
ATOM 1494 N N . PHE B 1 49 ? -14.016 1.891 2.254 1 94.75 49 PHE B N 1
ATOM 1495 C CA . PHE B 1 49 ? -12.852 2.66 2.664 1 94.75 49 PHE B CA 1
ATOM 1496 C C . PHE B 1 49 ? -12.711 3.922 1.819 1 94.75 49 PHE B C 1
ATOM 1498 O O . PHE B 1 49 ? -12.062 4.887 2.238 1 94.75 49 PHE B O 1
ATOM 1505 N N . GLY B 1 50 ? -13.281 3.922 0.632 1 93.19 50 GLY B N 1
ATOM 1506 C CA . GLY B 1 50 ? -13.266 5.125 -0.183 1 93.19 50 GLY B CA 1
ATOM 1507 C C . GLY B 1 50 ? -12.438 4.98 -1.443 1 93.19 50 GLY B C 1
ATOM 1508 O O . GLY B 1 50 ? -12.148 5.973 -2.119 1 93.19 50 GLY B O 1
ATOM 1509 N N . GLU B 1 51 ? -12.023 3.777 -1.762 1 93.94 51 GLU B N 1
ATOM 1510 C CA . GLU B 1 51 ? -11.273 3.51 -2.984 1 93.94 51 GLU B CA 1
ATOM 1511 C C . GLU B 1 51 ? -12.133 2.795 -4.02 1 93.94 51 GLU B C 1
ATOM 1513 O O . GLU B 1 51 ? -13.297 2.469 -3.746 1 93.94 51 GLU B O 1
ATOM 1518 N N . ASN B 1 52 ? -11.57 2.67 -5.211 1 94.69 52 ASN B N 1
ATOM 1519 C CA . ASN B 1 52 ? -12.312 1.964 -6.25 1 94.69 52 ASN B CA 1
ATOM 1520 C C . ASN B 1 52 ? -12.57 0.51 -5.867 1 94.69 52 ASN B C 1
ATOM 1522 O O . ASN B 1 52 ? -11.641 -0.222 -5.523 1 94.69 52 ASN B O 1
ATOM 1526 N N . SER B 1 53 ? -13.828 0.104 -5.922 1 94.5 53 SER B N 1
ATOM 1527 C CA . SER B 1 53 ? -14.227 -1.228 -5.48 1 94.5 53 SER B CA 1
ATOM 1528 C C . SER B 1 53 ? -13.688 -2.307 -6.414 1 94.5 53 SER B C 1
ATOM 1530 O O . SER B 1 53 ? -13.672 -3.488 -6.062 1 94.5 53 SER B O 1
ATOM 1532 N N . CYS B 1 54 ? -13.141 -2.109 -7.535 1 93.5 54 CYS B N 1
ATOM 1533 C CA . CYS B 1 54 ? -12.695 -3.098 -8.516 1 93.5 54 CYS B CA 1
ATOM 1534 C C . CYS B 1 54 ? -11.211 -3.398 -8.352 1 93.5 54 CYS B C 1
ATOM 1536 O O . CYS B 1 54 ? -10.68 -4.309 -8.992 1 93.5 54 CYS B O 1
ATOM 1538 N N . LEU B 1 55 ? -10.562 -2.729 -7.449 1 93.94 55 LEU B N 1
ATOM 1539 C CA . LEU B 1 55 ? -9.117 -2.85 -7.32 1 93.94 55 LEU B CA 1
ATOM 1540 C C . LEU B 1 55 ? -8.727 -4.25 -6.863 1 93.94 55 LEU B C 1
ATOM 1542 O O . LEU B 1 55 ? -7.742 -4.816 -7.352 1 93.94 55 LEU B O 1
ATOM 1546 N N . PRO B 1 56 ? -9.508 -4.863 -5.922 1 93.75 56 PRO B N 1
ATOM 1547 C CA . PRO B 1 56 ? -9.109 -6.195 -5.461 1 93.75 56 PRO B CA 1
ATOM 1548 C C . PRO B 1 56 ? -9.164 -7.246 -6.57 1 93.75 56 PRO B C 1
ATOM 1550 O O . PRO B 1 56 ? -8.578 -8.32 -6.438 1 93.75 56 PR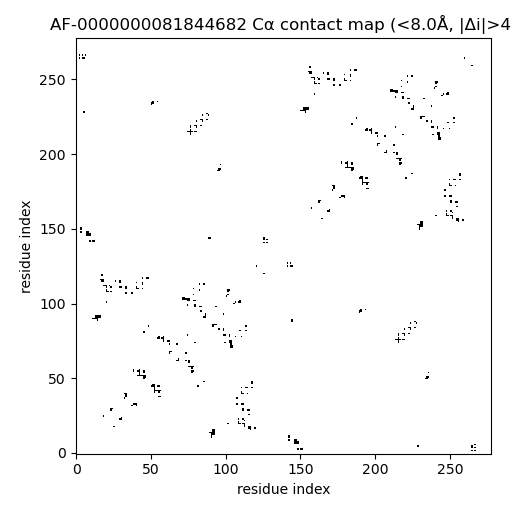O B O 1
ATOM 1553 N N . LEU B 1 57 ? -9.891 -6.977 -7.629 1 90.44 57 LEU B N 1
ATOM 1554 C CA . LEU B 1 57 ? -9.906 -7.887 -8.773 1 90.44 57 LEU B CA 1
ATOM 1555 C C . LEU B 1 57 ? -8.516 -8.008 -9.383 1 90.44 57 LEU B C 1
ATOM 1557 O O . LEU B 1 57 ? -8.156 -9.062 -9.906 1 90.44 57 LEU B O 1
ATOM 1561 N N . CYS B 1 58 ? -7.773 -6.953 -9.305 1 87.75 58 CYS B N 1
ATOM 1562 C CA . CYS B 1 58 ? -6.391 -6.996 -9.773 1 87.75 58 CYS B CA 1
ATOM 1563 C C . CYS B 1 58 ? -5.586 -8.039 -9.008 1 87.75 58 CYS B C 1
ATOM 1565 O O . CYS B 1 58 ? -4.762 -8.742 -9.594 1 87.75 58 CYS B O 1
ATOM 1567 N N . ASP B 1 59 ? -5.82 -8.086 -7.688 1 89.81 59 ASP B N 1
ATOM 1568 C CA . ASP B 1 59 ? -5.141 -9.094 -6.883 1 89.81 59 ASP B CA 1
ATOM 1569 C C . ASP B 1 59 ? -5.539 -10.508 -7.316 1 89.81 59 ASP B C 1
ATOM 1571 O O . ASP B 1 59 ? -4.715 -11.422 -7.309 1 89.81 59 ASP B O 1
ATOM 1575 N N . MET B 1 60 ? -6.82 -10.656 -7.648 1 87.88 60 MET B N 1
ATOM 1576 C CA . MET B 1 60 ? -7.301 -11.961 -8.102 1 87.88 60 MET B CA 1
ATOM 1577 C C . MET B 1 60 ? -6.629 -12.359 -9.406 1 87.88 60 MET B C 1
ATOM 1579 O O . MET B 1 60 ? -6.215 -13.508 -9.57 1 87.88 60 MET B O 1
ATOM 1583 N N . CYS B 1 61 ? -6.543 -11.438 -10.352 1 84.12 61 CYS B N 1
ATOM 1584 C CA . CYS B 1 61 ? -5.871 -11.688 -11.617 1 84.12 61 CYS B CA 1
ATOM 1585 C C . CYS B 1 61 ? -4.402 -12.031 -11.406 1 84.12 61 CYS B C 1
ATOM 1587 O O . CYS B 1 61 ? -3.863 -12.914 -12.078 1 84.12 61 CYS B O 1
ATOM 1589 N N . TYR B 1 62 ? -3.873 -11.312 -10.484 1 80.81 62 TYR B N 1
ATOM 1590 C CA . TYR B 1 62 ? -2.475 -11.539 -10.141 1 80.81 62 TYR B CA 1
ATOM 1591 C C . TYR B 1 62 ? -2.27 -12.953 -9.594 1 80.81 62 TYR B C 1
ATOM 1593 O O . TYR B 1 62 ? -1.338 -13.648 -10 1 80.81 62 TYR B O 1
ATOM 1601 N N . ARG B 1 63 ? -3.096 -13.352 -8.711 1 79.69 63 ARG B N 1
ATOM 1602 C CA . ARG B 1 63 ? -3.004 -14.688 -8.125 1 79.69 63 ARG B CA 1
ATOM 1603 C C . ARG B 1 63 ? -3.23 -15.766 -9.172 1 79.69 63 ARG B C 1
ATOM 1605 O O . ARG B 1 63 ? -2.561 -16.797 -9.156 1 79.69 63 ARG B O 1
ATOM 1612 N N . LEU B 1 64 ? -4.164 -15.531 -10.031 1 78.44 64 LEU B N 1
ATOM 1613 C CA . LEU B 1 64 ? -4.457 -16.484 -11.094 1 78.44 64 LEU B CA 1
ATOM 1614 C C . LEU B 1 64 ? -3.273 -16.625 -12.047 1 78.44 64 LEU B C 1
ATOM 1616 O O . LEU B 1 64 ? -2.936 -17.719 -12.477 1 78.44 64 LEU B O 1
ATOM 1620 N N . TYR B 1 65 ? -2.785 -15.562 -12.375 1 76.25 65 TYR B N 1
ATOM 1621 C CA . TYR B 1 65 ? -1.666 -15.539 -13.305 1 76.25 65 TYR B CA 1
ATOM 1622 C C . TYR B 1 65 ? -0.448 -16.234 -12.719 1 76.25 65 TYR B C 1
ATOM 1624 O O . TYR B 1 65 ? 0.245 -16.984 -13.422 1 76.25 65 TYR B O 1
ATOM 1632 N N . PHE B 1 66 ? -0.182 -16.016 -11.531 1 74.75 66 PHE B N 1
ATOM 1633 C CA . PHE B 1 66 ? 1.029 -16.578 -10.945 1 74.75 66 PHE B CA 1
ATOM 1634 C C . PHE B 1 66 ? 0.73 -17.906 -10.242 1 74.75 66 PHE B C 1
ATOM 1636 O O . PHE B 1 66 ? 1.638 -18.547 -9.719 1 74.75 66 PHE B O 1
ATOM 1643 N N . GLY B 1 67 ? -0.402 -18.438 -10.648 1 63.44 67 GLY B N 1
ATOM 1644 C CA . GLY B 1 67 ? -0.785 -19.797 -10.305 1 63.44 67 GLY B CA 1
ATOM 1645 C C . GLY B 1 67 ? -0.812 -20.047 -8.812 1 63.44 67 GLY B C 1
ATOM 1646 O O . GLY B 1 67 ? -0.739 -21.188 -8.367 1 63.44 67 GLY B O 1
ATOM 1647 N N . SER B 1 68 ? -0.575 -18.938 -7.852 1 57.94 68 SER B N 1
ATOM 1648 C CA . SER B 1 68 ? -0.367 -19.312 -6.457 1 57.94 68 SER B CA 1
ATOM 1649 C C . SER B 1 68 ? -1.608 -19.016 -5.617 1 57.94 68 SER B C 1
ATOM 1651 O O . SER B 1 68 ? -1.756 -17.922 -5.07 1 57.94 68 SER B O 1
ATOM 1653 N N . CYS B 1 69 ? -2.723 -19.641 -5.93 1 54.53 69 CYS B N 1
ATOM 1654 C CA . CYS B 1 69 ? -3.926 -19.5 -5.117 1 54.53 69 CYS B CA 1
ATOM 1655 C C . CYS B 1 69 ? -3.584 -19.516 -3.633 1 54.53 69 CYS B C 1
ATOM 1657 O O . CYS B 1 69 ? -4.184 -18.781 -2.85 1 54.53 69 CYS B O 1
ATOM 1659 N N . TRP B 1 70 ? -2.611 -20.562 -3.303 1 53.78 70 TRP B N 1
ATOM 1660 C CA . TRP B 1 70 ? -2.455 -20.891 -1.891 1 53.78 70 TRP B CA 1
ATOM 1661 C C . TRP B 1 70 ? -1.046 -20.562 -1.407 1 53.78 70 TRP B C 1
ATOM 1663 O O . TRP B 1 70 ? -0.634 -21 -0.331 1 53.78 70 TRP B O 1
ATOM 1673 N N . VAL B 1 71 ? -0.26 -20.031 -2.314 1 55.31 71 VAL B N 1
ATOM 1674 C CA . VAL B 1 71 ? 1.1 -19.875 -1.807 1 55.31 71 VAL B CA 1
ATOM 1675 C C . VAL B 1 71 ? 1.239 -18.531 -1.09 1 55.31 71 VAL B C 1
ATOM 1677 O O . VAL B 1 71 ? 0.932 -17.484 -1.658 1 55.31 71 VAL B O 1
ATOM 1680 N N . PRO B 1 72 ? 1.542 -18.719 0.193 1 57.69 72 PRO B N 1
ATOM 1681 C CA . PRO B 1 72 ? 1.716 -17.578 1.095 1 57.69 72 PRO B CA 1
ATOM 1682 C C . PRO B 1 72 ? 2.787 -16.594 0.612 1 57.69 72 PRO B C 1
ATOM 1684 O O . PRO B 1 72 ? 2.951 -15.516 1.191 1 57.69 72 PRO B O 1
ATOM 1687 N N . VAL B 1 73 ? 3.404 -16.844 -0.573 1 61.75 73 VAL B N 1
ATOM 1688 C CA . VAL B 1 73 ? 4.621 -16.078 -0.82 1 61.75 73 VAL B CA 1
ATOM 1689 C C . VAL B 1 73 ? 4.297 -14.836 -1.646 1 61.75 73 VAL B C 1
ATOM 1691 O O . VAL B 1 73 ? 5.078 -13.883 -1.683 1 61.75 73 VAL B O 1
ATOM 1694 N N . ILE B 1 74 ? 3.035 -14.812 -2.057 1 76.19 74 ILE B N 1
ATOM 1695 C CA . ILE B 1 74 ? 2.787 -13.648 -2.904 1 76.19 74 ILE B CA 1
ATOM 1696 C C . ILE B 1 74 ? 2.016 -12.594 -2.117 1 76.19 74 ILE B C 1
ATOM 1698 O O . ILE B 1 74 ? 0.951 -12.875 -1.562 1 76.19 74 ILE B O 1
ATOM 1702 N N . VAL B 1 75 ? 2.691 -11.516 -1.889 1 84.06 75 VAL B N 1
ATOM 1703 C CA . VAL B 1 75 ? 2.031 -10.398 -1.225 1 84.06 75 VAL B CA 1
ATOM 1704 C C . VAL B 1 75 ? 1.071 -9.711 -2.195 1 84.06 75 VAL B C 1
ATOM 1706 O O . VAL B 1 75 ? 1.498 -9.141 -3.203 1 84.06 75 VAL B O 1
ATOM 1709 N N . PRO B 1 76 ? -0.242 -9.898 -1.936 1 90.88 76 PRO B N 1
ATOM 1710 C CA . PRO B 1 76 ? -1.19 -9.164 -2.777 1 90.88 76 PRO B CA 1
ATOM 1711 C C . PRO B 1 76 ? -1.063 -7.648 -2.633 1 90.88 76 PRO B C 1
ATOM 1713 O O . PRO B 1 76 ? -1.347 -7.102 -1.563 1 90.88 76 PRO B O 1
ATOM 1716 N N . PRO B 1 77 ? -0.734 -6.949 -3.689 1 92.25 77 PRO B N 1
ATOM 1717 C CA . PRO B 1 77 ? -0.413 -5.523 -3.553 1 92.25 77 PRO B CA 1
ATOM 1718 C C . PRO B 1 77 ? -1.608 -4.691 -3.096 1 92.25 77 PRO B C 1
ATOM 1720 O O . PRO B 1 77 ? -1.452 -3.77 -2.291 1 92.25 77 PRO B O 1
ATOM 1723 N N . VAL B 1 78 ? -2.799 -4.934 -3.611 1 94.44 78 VAL B N 1
ATOM 1724 C CA . VAL B 1 78 ? -3.953 -4.113 -3.264 1 94.44 78 VAL B CA 1
ATOM 1725 C C . VAL B 1 78 ? -4.352 -4.367 -1.811 1 94.44 78 VAL B C 1
ATOM 1727 O O . VAL B 1 78 ? -4.609 -3.428 -1.057 1 94.44 78 VAL B O 1
ATOM 1730 N N . ALA B 1 79 ? -4.383 -5.617 -1.396 1 95.44 79 ALA B N 1
ATOM 1731 C CA . ALA B 1 79 ? -4.719 -5.953 -0.015 1 95.44 79 ALA B CA 1
ATOM 1732 C C . ALA B 1 79 ? -3.744 -5.305 0.962 1 95.44 79 ALA B C 1
ATOM 1734 O O . ALA B 1 79 ? -4.156 -4.734 1.976 1 95.44 79 ALA B O 1
ATOM 1735 N N . LEU B 1 80 ? -2.488 -5.336 0.646 1 95.62 80 LEU B N 1
ATOM 1736 C CA . LEU B 1 80 ? -1.465 -4.73 1.493 1 95.62 80 LEU B CA 1
ATOM 1737 C C . LEU B 1 80 ? -1.646 -3.217 1.567 1 95.62 80 LEU B C 1
ATOM 1739 O O . LEU B 1 80 ? -1.574 -2.631 2.65 1 95.62 80 LEU B O 1
ATOM 1743 N N . THR B 1 81 ? -1.891 -2.623 0.429 1 97.06 81 THR B N 1
ATOM 1744 C CA . THR B 1 81 ? -1.99 -1.17 0.367 1 97.06 81 THR B CA 1
ATOM 1745 C C . THR B 1 81 ? -3.221 -0.679 1.125 1 97.06 81 THR B C 1
ATOM 1747 O O . THR B 1 81 ? -3.141 0.281 1.894 1 97.06 81 THR B O 1
ATOM 1750 N N . VAL B 1 82 ? -4.316 -1.329 0.912 1 97.25 82 VAL B N 1
ATOM 1751 C CA . VAL B 1 82 ? -5.543 -0.913 1.584 1 97.25 82 VAL B CA 1
ATOM 1752 C C . VAL B 1 82 ? -5.379 -1.063 3.096 1 97.25 82 VAL B C 1
ATOM 1754 O O . VAL B 1 82 ? -5.805 -0.194 3.861 1 97.25 82 VAL B O 1
ATOM 1757 N N . ARG B 1 83 ? -4.742 -2.088 3.543 1 97.25 83 ARG B N 1
ATOM 1758 C CA . ARG B 1 83 ? -4.512 -2.301 4.969 1 97.25 83 ARG B CA 1
ATOM 1759 C C . ARG B 1 83 ? -3.609 -1.216 5.547 1 97.25 83 ARG B C 1
ATOM 1761 O O . ARG B 1 83 ? -3.879 -0.688 6.625 1 97.25 83 ARG B O 1
ATOM 1768 N N . SER B 1 84 ? -2.58 -0.916 4.895 1 97.06 84 SER B N 1
ATOM 1769 C CA . SER B 1 84 ? -1.653 0.104 5.375 1 97.06 84 SER B CA 1
ATOM 1770 C C . SER B 1 84 ? -2.303 1.484 5.375 1 97.06 84 SER B C 1
ATOM 1772 O O . SER B 1 84 ? -2.07 2.285 6.285 1 97.06 84 SER B O 1
ATOM 1774 N N . LEU B 1 85 ? -3.061 1.76 4.309 1 95.56 85 LEU B N 1
ATOM 1775 C CA . LEU B 1 85 ? -3.768 3.035 4.246 1 95.56 85 LEU B CA 1
ATOM 1776 C C . LEU B 1 85 ? -4.762 3.16 5.398 1 95.56 85 LEU B C 1
ATOM 1778 O O . LEU B 1 85 ? -4.875 4.223 6.012 1 95.56 85 LEU B O 1
ATOM 1782 N N . MET B 1 86 ? -5.492 2.129 5.652 1 94.88 86 MET B N 1
ATOM 1783 C CA . MET B 1 86 ? -6.465 2.121 6.742 1 94.88 86 MET B CA 1
ATOM 1784 C C . MET B 1 86 ? -5.777 2.355 8.086 1 94.88 86 MET B C 1
ATOM 1786 O O . MET B 1 86 ? -6.277 3.111 8.922 1 94.88 86 MET B O 1
ATOM 1790 N N . ARG B 1 87 ? -4.668 1.723 8.289 1 93.12 87 ARG B N 1
ATOM 1791 C CA . ARG B 1 87 ? -3.896 1.896 9.516 1 93.12 87 ARG B CA 1
ATOM 1792 C C . ARG B 1 87 ? -3.465 3.348 9.688 1 93.12 87 ARG B C 1
ATOM 1794 O O . ARG B 1 87 ? -3.576 3.906 10.781 1 93.12 87 ARG B O 1
ATOM 1801 N N . LYS B 1 88 ? -3.023 3.92 8.633 1 90.25 88 LYS B N 1
ATOM 1802 C CA . LYS B 1 88 ? -2.559 5.301 8.688 1 90.25 88 LYS B CA 1
ATOM 1803 C C . LYS B 1 88 ? -3.729 6.27 8.844 1 90.25 88 LYS B C 1
ATOM 1805 O O . LYS B 1 88 ? -3.652 7.227 9.617 1 90.25 88 LYS B O 1
ATOM 1810 N N . GLU B 1 89 ? -4.801 6 8.109 1 89.25 89 GLU B N 1
ATOM 1811 C CA . GLU B 1 89 ? -5.965 6.883 8.125 1 89.25 89 GLU B CA 1
ATOM 1812 C C . GLU B 1 89 ? -6.605 6.926 9.508 1 89.25 89 GLU B C 1
ATOM 1814 O O . GLU B 1 89 ? -7.008 7.992 9.977 1 89.25 89 GLU B O 1
ATOM 1819 N N . TYR B 1 90 ? -6.629 5.863 10.172 1 89.12 90 TYR B N 1
ATOM 1820 C CA . TYR B 1 90 ? -7.352 5.789 11.438 1 89.12 90 TYR B CA 1
ATOM 1821 C C . TYR B 1 90 ? -6.391 5.844 12.617 1 89.12 90 TYR B C 1
ATOM 1823 O O . TYR B 1 90 ? -6.812 5.762 13.773 1 89.12 90 TYR B O 1
ATOM 1831 N N . GLY B 1 91 ? -5.113 5.969 12.305 1 89.81 91 GLY B N 1
ATOM 1832 C CA . GLY B 1 91 ? -4.133 6.062 13.375 1 89.81 91 GLY B CA 1
ATOM 1833 C C . GLY B 1 91 ? -3.986 4.781 14.172 1 89.81 91 GLY B C 1
ATOM 1834 O O . GLY B 1 91 ? -3.934 4.809 15.398 1 89.81 91 GLY B O 1
ATOM 1835 N N . ILE B 1 92 ? -4.02 3.686 13.539 1 91.75 92 ILE B N 1
ATOM 1836 C CA . ILE B 1 92 ? -3.865 2.381 14.172 1 91.75 92 ILE B CA 1
ATOM 1837 C C . ILE B 1 92 ? -2.381 2.047 14.305 1 91.75 92 ILE B C 1
ATOM 1839 O O . ILE B 1 92 ? -1.596 2.289 13.391 1 91.75 92 ILE B O 1
ATOM 1843 N N . LYS B 1 93 ? -2.107 1.484 15.484 1 93.31 93 LYS B N 1
ATOM 1844 C CA . LYS B 1 93 ? -0.723 1.1 15.742 1 93.31 93 LYS B CA 1
ATOM 1845 C C . LYS B 1 93 ? -0.271 0.005 14.781 1 93.31 93 LYS B C 1
ATOM 1847 O O . LYS B 1 93 ? -1.069 -0.843 14.375 1 93.31 93 LYS B O 1
ATOM 1852 N N . GLY B 1 94 ? 1.002 0.107 14.461 1 91.62 94 GLY B N 1
ATOM 1853 C CA . GLY B 1 94 ? 1.575 -0.926 13.617 1 91.62 94 GLY B CA 1
ATOM 1854 C C . GLY B 1 94 ? 2.652 -0.405 12.688 1 91.62 94 GLY B C 1
ATOM 1855 O O . GLY B 1 94 ? 2.984 0.782 12.711 1 91.62 94 GLY B O 1
ATOM 1856 N N . SER B 1 95 ? 3.23 -1.415 11.914 1 92.62 95 SER B N 1
ATOM 1857 C CA . SER B 1 95 ? 4.27 -1.105 10.938 1 92.62 95 SER B CA 1
ATOM 1858 C C . SER B 1 95 ? 3.975 -1.765 9.594 1 92.62 95 SER B C 1
ATOM 1860 O O . SER B 1 95 ? 3.105 -2.633 9.5 1 92.62 95 SER B O 1
ATOM 1862 N N . LEU B 1 96 ? 4.605 -1.229 8.594 1 94.88 96 LEU B N 1
ATOM 1863 C CA . LEU B 1 96 ? 4.406 -1.786 7.262 1 94.88 96 LEU B CA 1
ATOM 1864 C C . LEU B 1 96 ? 4.809 -3.258 7.223 1 94.88 96 LEU B C 1
ATOM 1866 O O . LEU B 1 96 ? 4.195 -4.051 6.504 1 94.88 96 LEU B O 1
ATOM 1870 N N . VAL B 1 97 ? 5.855 -3.631 7.984 1 93.38 97 VAL B N 1
ATOM 1871 C CA . VAL B 1 97 ? 6.305 -5.02 8.023 1 93.38 97 VAL B CA 1
ATOM 1872 C C . VAL B 1 97 ? 5.188 -5.91 8.555 1 93.38 97 VAL B C 1
ATOM 1874 O O . VAL B 1 97 ? 4.953 -7.004 8.031 1 93.38 97 VAL B O 1
ATOM 1877 N N . ARG B 1 98 ? 4.52 -5.453 9.578 1 94.19 98 ARG B N 1
ATOM 1878 C CA . ARG B 1 98 ? 3.406 -6.215 10.141 1 94.19 98 ARG B CA 1
ATOM 1879 C C . ARG B 1 98 ? 2.254 -6.312 9.148 1 94.19 98 ARG B C 1
ATOM 1881 O O . ARG B 1 98 ? 1.579 -7.344 9.07 1 94.19 98 ARG B O 1
ATOM 1888 N N . ASP B 1 99 ? 2.055 -5.246 8.406 1 95.5 99 ASP B N 1
ATOM 1889 C CA . ASP B 1 99 ? 1.025 -5.293 7.371 1 95.5 99 ASP B CA 1
ATOM 1890 C C . ASP B 1 99 ? 1.374 -6.316 6.293 1 95.5 99 ASP B C 1
ATOM 1892 O O . ASP B 1 99 ? 0.491 -7 5.77 1 95.5 99 ASP B O 1
ATOM 1896 N N . ILE B 1 100 ? 2.646 -6.426 5.863 1 93 100 ILE B N 1
ATOM 1897 C CA . ILE B 1 100 ? 3.09 -7.383 4.855 1 93 100 ILE B CA 1
ATOM 1898 C C . ILE B 1 100 ? 2.855 -8.805 5.359 1 93 100 ILE B C 1
ATOM 1900 O O . ILE B 1 100 ? 2.342 -9.656 4.629 1 93 100 ILE B O 1
ATOM 1904 N N . MET B 1 101 ? 3.168 -9.047 6.617 1 91.5 101 MET B N 1
ATOM 1905 C CA . MET B 1 101 ? 2.984 -10.367 7.199 1 91.5 101 MET B CA 1
ATOM 1906 C C . MET B 1 101 ? 1.508 -10.742 7.246 1 91.5 101 MET B C 1
ATOM 1908 O O . MET B 1 101 ? 1.137 -11.867 6.906 1 91.5 101 MET B O 1
ATOM 1912 N N . ALA B 1 102 ? 0.671 -9.789 7.734 1 92.56 102 ALA B N 1
ATOM 1913 C CA . ALA B 1 102 ? -0.766 -10.039 7.805 1 92.56 102 ALA B CA 1
ATOM 1914 C C . ALA B 1 102 ? -1.343 -10.32 6.422 1 92.56 102 ALA B C 1
ATOM 1916 O O . ALA B 1 102 ? -2.213 -11.18 6.266 1 92.56 102 ALA B O 1
ATOM 1917 N N . SER B 1 103 ? -0.825 -9.633 5.398 1 91.44 103 SER B N 1
ATOM 1918 C CA . SER B 1 103 ? -1.381 -9.75 4.051 1 91.44 103 SER B CA 1
ATOM 1919 C C . SER B 1 103 ? -0.834 -10.977 3.332 1 91.44 103 SER B C 1
ATOM 1921 O O . SER B 1 103 ? -1.448 -11.469 2.385 1 91.44 103 SER B O 1
ATOM 1923 N N . CYS B 1 104 ? 0.297 -11.477 3.725 1 86.38 104 CYS B N 1
ATOM 1924 C CA . CYS B 1 104 ? 0.907 -12.633 3.074 1 86.38 104 CYS B CA 1
ATOM 1925 C C . CYS B 1 104 ? 0.435 -13.93 3.717 1 86.38 104 CYS B C 1
ATOM 1927 O O . CYS B 1 104 ? 0.12 -14.898 3.018 1 86.38 104 CYS B O 1
ATOM 1929 N N . CYS B 1 105 ? 0.394 -14.016 5.031 1 86.38 105 CYS B N 1
ATOM 1930 C CA . CYS B 1 105 ? 0.138 -15.258 5.746 1 86.38 105 CYS B CA 1
ATOM 1931 C C . CYS B 1 105 ? -1.348 -15.422 6.051 1 86.38 105 CYS B C 1
ATOM 1933 O O . CYS B 1 105 ? -1.83 -16.531 6.246 1 86.38 105 CYS B O 1
ATOM 1935 N N . CYS B 1 106 ? -2.02 -14.281 6.18 1 88.88 106 CYS B N 1
ATOM 1936 C CA . CYS B 1 106 ? -3.424 -14.328 6.574 1 88.88 106 CYS B CA 1
ATOM 1937 C C . CYS B 1 106 ? -4.242 -13.297 5.801 1 88.88 106 CYS B C 1
ATOM 1939 O O . CYS B 1 106 ? -4.996 -12.523 6.398 1 88.88 106 CYS B O 1
ATOM 1941 N N . VAL B 1 107 ? -4.219 -13.445 4.5 1 88.94 107 VAL B N 1
ATOM 1942 C CA . VAL B 1 107 ? -4.852 -12.43 3.668 1 88.94 107 VAL B CA 1
ATOM 1943 C C . VAL B 1 107 ? -6.359 -12.43 3.914 1 88.94 107 VAL B C 1
ATOM 1945 O O . VAL B 1 107 ? -6.98 -11.367 4.008 1 88.94 107 VAL B O 1
ATOM 1948 N N . TRP B 1 108 ? -6.898 -13.656 4.043 1 89.44 108 TRP B N 1
ATOM 1949 C CA . TRP B 1 108 ? -8.336 -13.766 4.285 1 89.44 108 TRP B CA 1
ATOM 1950 C C . TRP B 1 108 ? -8.711 -13.148 5.625 1 89.44 108 TRP B C 1
ATOM 1952 O O . TRP B 1 108 ? -9.664 -12.375 5.715 1 89.44 108 TRP B O 1
ATOM 1962 N N . CYS B 1 109 ? -7.965 -13.438 6.617 1 91.88 109 CYS B N 1
ATOM 1963 C CA . CYS B 1 109 ? -8.227 -12.891 7.945 1 91.88 109 CYS B CA 1
ATOM 1964 C C . CYS B 1 109 ? -8.023 -11.383 7.961 1 91.88 109 CYS B C 1
ATOM 1966 O O . CYS B 1 109 ? -8.719 -10.664 8.672 1 91.88 109 CYS B O 1
ATOM 1968 N N . SER B 1 110 ? -7.031 -10.969 7.223 1 93.69 110 SER B N 1
ATOM 1969 C CA . SER B 1 110 ? -6.75 -9.539 7.152 1 93.69 110 SER B CA 1
ATOM 1970 C C . SER B 1 110 ? -7.93 -8.773 6.566 1 93.69 110 SER B C 1
ATOM 1972 O O . SER B 1 110 ? -8.312 -7.723 7.082 1 93.69 110 SER B O 1
ATOM 1974 N N . TRP B 1 111 ? -8.555 -9.32 5.488 1 94.75 111 TRP B N 1
ATOM 1975 C CA . TRP B 1 111 ? -9.703 -8.664 4.887 1 94.75 111 TRP B CA 1
ATOM 1976 C C . TRP B 1 111 ? -10.883 -8.633 5.852 1 94.75 111 TRP B C 1
ATOM 1978 O O . TRP B 1 111 ? -11.594 -7.633 5.949 1 94.75 111 TRP B O 1
ATOM 1988 N N . CYS B 1 112 ? -11.094 -9.703 6.598 1 94.62 112 CYS B N 1
ATOM 1989 C CA . CYS B 1 112 ? -12.18 -9.742 7.566 1 94.62 112 CYS B CA 1
ATOM 1990 C C . CYS B 1 112 ? -11.945 -8.734 8.688 1 94.62 112 CYS B C 1
ATOM 1992 O O . CYS B 1 112 ? -12.883 -8.094 9.164 1 94.62 112 CYS B O 1
ATOM 1994 N N . GLN B 1 113 ? -10.719 -8.68 9.086 1 94.62 113 GLN B N 1
ATOM 1995 C CA . GLN B 1 113 ? -10.391 -7.695 10.109 1 94.62 113 GLN B CA 1
ATOM 1996 C C . GLN B 1 113 ? -10.68 -6.277 9.625 1 94.62 113 GLN B C 1
ATOM 1998 O O . GLN B 1 113 ? -11.234 -5.461 10.367 1 94.62 113 GLN B O 1
ATOM 2003 N N . MET B 1 114 ? -10.289 -5.969 8.43 1 96.12 114 MET B N 1
ATOM 2004 C CA . MET B 1 114 ? -10.531 -4.645 7.867 1 96.12 114 MET B CA 1
ATOM 2005 C C . MET B 1 114 ? -12.031 -4.359 7.77 1 96.12 114 MET B C 1
ATOM 2007 O O . MET B 1 114 ? -12.469 -3.234 8.016 1 96.12 114 MET B O 1
ATOM 2011 N N . HIS B 1 115 ? -12.773 -5.383 7.395 1 95.56 115 HIS B N 1
ATOM 2012 C CA . HIS B 1 115 ? -14.227 -5.227 7.312 1 95.56 115 HIS B CA 1
ATOM 2013 C C . HIS B 1 115 ? -14.82 -4.914 8.68 1 95.56 115 HIS B C 1
ATOM 2015 O O . HIS B 1 115 ? -15.672 -4.027 8.805 1 95.56 115 HIS B O 1
ATOM 2021 N N . ARG B 1 116 ? -14.406 -5.648 9.688 1 94.19 116 ARG B N 1
ATOM 2022 C CA . ARG B 1 116 ? -14.898 -5.418 11.039 1 94.19 116 ARG B CA 1
ATOM 2023 C C . ARG B 1 116 ? -14.523 -4.023 11.523 1 94.19 116 ARG B C 1
ATOM 2025 O O . ARG B 1 116 ? -15.312 -3.371 12.219 1 94.19 116 ARG B O 1
ATOM 2032 N N . GLU B 1 117 ? -13.344 -3.615 11.227 1 93.69 117 GLU B N 1
ATOM 2033 C CA . GLU B 1 117 ? -12.898 -2.277 11.602 1 93.69 117 GLU B CA 1
ATOM 2034 C C . GLU B 1 117 ? -13.805 -1.206 10.992 1 93.69 117 GLU B C 1
ATOM 2036 O O . GLU B 1 117 ? -14.219 -0.272 11.68 1 93.69 117 GLU B O 1
ATOM 2041 N N . LEU B 1 118 ? -14.094 -1.312 9.688 1 93.69 118 LEU B N 1
ATOM 2042 C CA . LEU B 1 118 ? -14.938 -0.339 9.008 1 93.69 118 LEU B CA 1
ATOM 2043 C C . LEU B 1 118 ? -16.344 -0.338 9.586 1 93.69 118 LEU B C 1
ATOM 2045 O O . LEU B 1 118 ? -16.969 0.72 9.727 1 93.69 118 LEU B O 1
ATOM 2049 N N . LYS B 1 119 ? -16.844 -1.529 9.883 1 91.19 119 LYS B N 1
ATOM 2050 C CA . LYS B 1 119 ? -18.156 -1.643 10.5 1 91.19 119 LYS B CA 1
ATOM 2051 C C . LYS B 1 119 ? -18.188 -0.958 11.867 1 91.19 119 LYS B C 1
ATOM 2053 O O . LYS B 1 119 ? -19.156 -0.283 12.203 1 91.19 119 LYS B O 1
ATOM 2058 N N . HIS B 1 120 ? -17.172 -1.18 12.625 1 90.19 120 HIS B N 1
ATOM 2059 C CA . HIS B 1 120 ? -17.062 -0.566 13.945 1 90.19 120 HIS B CA 1
ATOM 2060 C C . HIS B 1 120 ? -17.016 0.955 13.844 1 90.19 120 HIS B C 1
ATOM 2062 O O . HIS B 1 120 ? -17.656 1.65 14.633 1 90.19 120 HIS B O 1
ATOM 2068 N N . ARG B 1 121 ? -16.266 1.514 12.891 1 88.56 121 ARG B N 1
ATOM 2069 C CA . ARG B 1 121 ? -16.109 2.959 12.766 1 88.56 121 ARG B CA 1
ATOM 2070 C C . ARG B 1 121 ? -17.375 3.596 12.18 1 88.56 121 ARG B C 1
ATOM 2072 O O . ARG B 1 121 ? -17.641 4.773 12.414 1 88.56 121 ARG B O 1
ATOM 2079 N N . LYS B 1 122 ? -18.062 2.943 11.359 1 84.31 122 LYS B N 1
ATOM 2080 C CA . LYS B 1 122 ? -19.344 3.436 10.867 1 84.31 122 LYS B CA 1
ATOM 2081 C C . LYS B 1 122 ? -20.359 3.547 12.008 1 84.31 122 LYS B C 1
ATOM 2083 O O . LYS B 1 122 ? -21.172 4.465 12.023 1 84.31 122 LYS B O 1
ATOM 2088 N N . LYS B 1 123 ? -20.422 2.6 12.938 1 77.31 123 LYS B N 1
ATOM 2089 C CA . LYS B 1 123 ? -21.328 2.588 14.078 1 77.31 123 LYS B CA 1
ATOM 2090 C C . LYS B 1 123 ? -20.938 3.648 15.102 1 77.31 123 LYS B C 1
ATOM 2092 O O . LYS B 1 123 ? -21.797 4.207 15.781 1 77.31 123 LYS B O 1
ATOM 2097 N N . THR B 1 124 ? -19.766 3.854 15.312 1 61.25 124 THR B N 1
ATOM 2098 C CA . THR B 1 124 ? -19.297 4.824 16.297 1 61.25 124 THR B CA 1
ATOM 2099 C C . THR B 1 124 ? -18.766 6.078 15.609 1 61.25 124 THR B C 1
ATOM 2101 O O . THR B 1 124 ? -17.547 6.242 15.445 1 61.25 124 THR B O 1
ATOM 2104 N N . PRO B 1 125 ? -19.75 6.617 14.789 1 53.88 125 PRO B N 1
ATOM 2105 C CA . PRO B 1 125 ? -19.172 7.812 14.164 1 53.88 125 PRO B CA 1
ATOM 2106 C C . PRO B 1 125 ? -18.578 8.789 15.188 1 53.88 125 PRO B C 1
ATOM 2108 O O . PRO B 1 125 ? -19.062 8.852 16.328 1 53.88 125 PRO B O 1
ATOM 2111 N N . LEU B 1 126 ? -17.438 8.898 15.352 1 43.97 126 LEU B N 1
ATOM 2112 C CA . LEU B 1 126 ? -16.953 9.938 16.266 1 43.97 126 LEU B CA 1
ATOM 2113 C C . LEU B 1 126 ? -17.906 11.125 16.266 1 43.97 126 LEU B C 1
ATOM 2115 O O . LEU B 1 126 ? -18.109 11.781 15.25 1 43.97 126 LEU B O 1
ATOM 2119 N N . ILE B 1 127 ? -19.141 11.102 16.969 1 38.25 127 ILE B N 1
ATOM 2120 C CA . ILE B 1 127 ? -19.875 12.266 17.438 1 38.25 127 ILE B CA 1
ATOM 2121 C C . ILE B 1 127 ? -18.906 13.336 17.922 1 38.25 127 ILE B C 1
ATOM 2123 O O . ILE B 1 127 ? -18.5 13.32 19.094 1 38.25 127 ILE B O 1
ATOM 2127 N N . THR B 1 128 ? -17.812 13.508 17.641 1 33.56 128 THR B N 1
ATOM 2128 C CA . THR B 1 128 ? -17.156 14.703 18.156 1 33.56 128 THR B CA 1
ATOM 2129 C C . THR B 1 128 ? -17.969 15.953 17.812 1 33.56 128 THR B C 1
ATOM 2131 O O . THR B 1 128 ? -18.516 16.078 16.719 1 33.56 128 THR B O 1
ATOM 2134 N N . ALA B 1 129 ? -18.109 17.078 18.766 1 34.09 129 ALA B N 1
ATOM 2135 C CA . ALA B 1 129 ? -18.594 18.422 19.047 1 34.09 129 ALA B CA 1
ATOM 2136 C C . ALA B 1 129 ? -18.344 19.344 17.844 1 34.09 129 ALA B C 1
ATOM 2138 O O . ALA B 1 129 ? -17.25 19.891 17.703 1 34.09 129 ALA B O 1
ATOM 2139 N N . LEU B 1 130 ? -18.25 19.062 16.641 1 35.28 130 LEU B N 1
ATOM 2140 C CA . LEU B 1 130 ? -18.422 20.344 15.961 1 35.28 130 LEU B CA 1
ATOM 2141 C C . LEU B 1 130 ? -19.672 21.062 16.469 1 35.28 130 LEU B C 1
ATOM 2143 O O . LEU B 1 130 ? -20.719 20.453 16.641 1 35.28 130 LEU B O 1
ATOM 2147 N N . PRO B 1 131 ? -19.672 22.203 17.156 1 30.97 131 PRO B N 1
ATOM 2148 C CA . PRO B 1 131 ? -20.859 23.031 17.422 1 30.97 131 PRO B CA 1
ATOM 2149 C C . PRO B 1 131 ? -21.797 23.094 16.219 1 30.97 131 PRO B C 1
ATOM 2151 O O . PRO B 1 131 ? -21.375 22.844 15.078 1 30.97 131 PRO B O 1
ATOM 2154 N N . ASP B 1 132 ? -23.172 23.266 16.359 1 31.2 132 ASP B N 1
ATOM 2155 C CA . ASP B 1 132 ? -24.359 23.719 15.641 1 31.2 132 ASP B CA 1
ATOM 2156 C C . ASP B 1 132 ? -24.031 24.859 14.695 1 31.2 132 ASP B C 1
ATOM 2158 O O . ASP B 1 132 ? -24.938 25.5 14.148 1 31.2 132 ASP B O 1
ATOM 2162 N N . ARG B 1 133 ? -23 25.547 14.594 1 30.42 133 ARG B N 1
ATOM 2163 C CA . ARG B 1 133 ? -23.156 26.812 13.875 1 30.42 133 ARG B CA 1
ATOM 2164 C C . ARG B 1 133 ? -23.578 26.562 12.43 1 30.42 133 ARG B C 1
ATOM 2166 O O . ARG B 1 133 ? -24.453 27.25 11.898 1 30.42 133 ARG B O 1
ATOM 2173 N N . PHE B 1 134 ? -22.812 26.062 11.367 1 30.08 134 PHE B N 1
ATOM 2174 C CA . PHE B 1 134 ? -23.344 26.531 10.102 1 30.08 134 PHE B CA 1
ATOM 2175 C C . PHE B 1 134 ? -24.531 25.672 9.664 1 30.08 134 PHE B C 1
ATOM 2177 O O . PHE B 1 134 ? -24.359 24.594 9.117 1 30.08 134 PHE B O 1
ATOM 2184 N N . THR B 1 135 ? -25.453 25.219 10.523 1 28.77 135 THR B N 1
ATOM 2185 C CA . THR B 1 135 ? -26.828 25.156 10.047 1 28.77 135 THR B CA 1
ATOM 2186 C C . THR B 1 135 ? -27.203 26.391 9.25 1 28.77 135 THR B C 1
ATOM 2188 O O . THR B 1 135 ? -27.297 27.484 9.812 1 28.77 135 THR B O 1
ATOM 2191 N N . LEU B 1 136 ? -26.578 26.734 8.016 1 30.77 136 LEU B N 1
ATOM 2192 C CA . LEU B 1 136 ? -27.297 27.703 7.195 1 30.77 136 LEU B CA 1
ATOM 2193 C C . LEU B 1 136 ? -28.781 27.391 7.137 1 30.77 136 LEU B C 1
ATOM 2195 O O . LEU B 1 136 ? -29.172 26.328 6.645 1 30.77 136 LEU B O 1
ATOM 2199 N N . THR B 1 137 ? -29.484 27.484 8.18 1 25.03 137 THR B N 1
ATOM 2200 C CA . THR B 1 137 ? -30.906 27.812 8.086 1 25.03 137 THR B CA 1
ATOM 2201 C C . THR B 1 137 ? -31.109 28.953 7.094 1 25.03 137 THR B C 1
ATOM 2203 O O . THR B 1 137 ? -30.562 30.047 7.262 1 25.03 137 THR B O 1
ATOM 2206 N N . ARG B 1 138 ? -31.25 28.672 5.766 1 26.23 138 ARG B N 1
ATOM 2207 C CA . ARG B 1 138 ? -32.062 29.5 4.891 1 26.23 138 ARG B CA 1
ATOM 2208 C C . ARG B 1 138 ? -33.375 29.906 5.582 1 26.23 138 ARG B C 1
ATOM 2210 O O . ARG B 1 138 ? -34.219 29.062 5.875 1 26.23 138 ARG B O 1
ATOM 2217 N N . SER B 1 139 ? -33.281 30.469 6.746 1 21.25 139 SER B N 1
ATOM 2218 C CA . SER B 1 139 ? -34.344 31.469 6.797 1 21.25 139 SER B CA 1
ATOM 2219 C C . SER B 1 139 ? -33.938 32.719 6.047 1 21.25 139 SER B C 1
ATOM 2221 O O . SER B 1 139 ? -32.781 33.125 6.062 1 21.25 139 SER B O 1
#

InterPro domains:
  IPR006461 PLAC8 motif-containing protein [PF04749] (17-117)
  IPR006461 PLAC8 motif-containing protein [PTHR15907] (15-125)
  IPR006461 PLAC8 motif-containing protein [TIGR01571] (16-120)

Organism: Nothobranchius furzeri (NCBI:txid105023)

Sequence (278 aa):
VKRVPSAMMAERPLTDWDSGLFDCFEDPGTCCYGFWCYPFLQCTVTGRFGENSCLPLCDMCYRLYFGSCWVPVIVPPVALTVRSLMRKEYGIKGSLVRDIMASCCCVWCSWCQMHRELKHRKKTPLITALPDRFTLTRSVKRVPSAMMAERPLTDWDSGLFDCFEDPGTCCYGFWCYPFLQCTVTGRFGENSCLPLCDMCYRLYFGSCWVPVIVPPVALTVRSLMRKEYGIKGSLVRDIMASCCCVWCSWCQMHRELKHRKKTPLITALPDRFTLTRS

Foldseek 3Di:
DPPPPPPPVPPPPADAQPDDLPPCVVDVVLVVCCVVPVLQLQLVLCVLLPHHSCVVVVLVVVCVVVVCPPQLPDQRPVLLVSLVVVCVVVRHDDDSVVSSNCCRVPVSSSSSSSVVRSVVCVVCVVPDDPDPPPPVPPD/DPPPPPPPVPVPPADAQPDDLPPCVVDVPLVVCCVVPVLQLQLVLCVLLPHHSCVVVVLVVVCVVVVCPPQLPDQRPVLLVSLVVVCVVVRHDDDSVVSSNCRRVPVSSSSSSSSVRSVVCVVCVVPDDPDPPPPPPPD

Solvent-accessible surface area (backbone atoms only — not comparable to full-atom values): 15922 Å² total; per-residue (Å²): 133,83,77,61,51,86,63,43,61,55,81,40,73,65,38,71,70,83,57,52,65,81,45,53,75,80,46,51,67,53,45,52,43,37,70,78,36,44,74,56,42,48,21,50,42,34,36,73,74,71,47,69,41,64,50,50,54,54,41,52,52,49,28,58,71,67,66,38,86,80,47,53,79,57,61,42,36,51,63,33,30,54,51,51,44,51,29,61,71,69,31,32,65,82,50,71,68,56,40,49,48,40,33,21,75,33,42,70,38,41,52,42,31,52,40,52,39,52,54,52,48,65,72,52,51,78,80,63,82,69,78,79,64,90,64,77,65,86,116,133,85,74,58,54,82,65,41,59,54,81,43,71,64,38,71,68,84,57,53,65,83,45,50,76,80,45,50,67,54,43,51,44,37,70,77,38,44,75,55,44,48,22,50,42,35,37,73,75,70,46,68,42,65,50,51,53,54,39,51,52,49,29,59,70,66,67,39,84,81,48,54,79,55,61,40,39,51,63,32,30,54,51,49,45,50,29,62,73,69,31,34,65,83,51,71,69,56,40,49,49,39,32,21,75,33,41,71,38,40,52,42,32,52,40,51,39,53,54,51,48,64,72,52,52,76,80,59,83,70,79,80,63,89,64,79,65,85,115

Secondary structure (DSSP, 8-state):
-----TT-S----PBPPSS-TT-TTT-HHHHHHHHH-HHHHHHHHHHHHTS-TTHHHHHHHHHHHTT-SS-TT---HHHHHHHHHHHHHHTB---HHHHHHHHHH-HHHHHHHHHHHHHHHHHS-------S-------/-----GGGS----PBPPSS-TT-TTT-HHHHHHHHH-HHHHHHHHHHHHTS-TTHHHHHHHHHHHTT-SS-TT---HHHHHHHHHHHHHHTB---HHHHHHHHHH-HHHHHHHHHHHHHHHHHS-------STT-----

pLDDT: mean 77.95, std 23.6, range [21.2, 97.31]